Protein AF-A0A933DNS8-F1 (afdb_monomer_lite)

Foldseek 3Di:
DDDPPPPFQDDQQFADQLLNLLLQLLLLVVVQVPCPPPPQNQQSVVSNVQSVLSLVQCVVLVNDPDVVLSVVSNVLSVQLVVLVLCLLQCLVVVPALLRLLVSLLVNLVSVVVNVVSSVVVVVVSVDLSLPRDPHPRTPRRDQDDLLVLLLQLLLLVCCLVPVPPPPCNVSSVSSNVSSVVSNVSCVVVVNPPDPVLSVQSNVLSVLLCVLCVCSNVVVCVPQNSSSSSVSSNVSVCSVVPGNQVSSVVSCVVVVNSHGDDDDHRPNDD

Secondary structure (DSSP, 8-state):
-----------TT----HHHHHHHHHHHHHHHHH-TT-TTHHHHHHHHHHHHHHHHHHHHTT----HHHHHHHHHHHHHHHHHHHHHHTTTTTT--HHHHHHHHHHHHHHHHHHHHHHHHHHHHHTS-TT---S--S-----PPPHHHHHHHHHHHHHHHHH-TT-TTHHHHHHHHHHHHHHHHHHHHTT----HHHHHHHHHHHHHHHHHHHHHHTTTHHHHHHHHHHHHHHHHHHHIIIIIHHHHHHHHHHTT-S-----PPP----

Sequence (269 aa):
MSTQESMEYINKGLKVPLLDAIDKYTIILIKHERAENDTNRQSIANETAFWKGVLDAYRKDGIEVRDEWIQTMKTLNEKLWDVEEEIRNAKKNKLSNEKVGELAVQLRDSNDERVAKRAKMAEALGTDFFDTGDEIPAQTPHKLPLHETIDRLTITLLKLERLQGNKNYESFQREYDFYSKVVDAFRKDDIDVKQEWIDDMKRANGRVWDREAAIRQGRESEFGLEEMGRRTLELRDIQMQERIPAKNRVAIEIGAPFFEVKTPANHES

Radius of gyration: 19.12 Å; chains: 1; bounding box: 52×46×51 Å

Structure (mmCIF, N/CA/C/O backbone):
data_AF-A0A933DNS8-F1
#
_entry.id   AF-A0A933DNS8-F1
#
loop_
_atom_site.group_PDB
_atom_site.id
_atom_site.type_symbol
_atom_site.label_atom_id
_atom_site.label_alt_id
_atom_site.label_comp_id
_atom_site.label_asym_id
_atom_site.label_entity_id
_atom_site.label_seq_id
_atom_site.pdbx_PDB_ins_code
_atom_site.Cartn_x
_atom_site.Cartn_y
_atom_site.Cartn_z
_atom_site.occupancy
_atom_site.B_iso_or_equiv
_atom_site.auth_seq_id
_atom_site.auth_comp_id
_atom_site.auth_asym_id
_atom_site.auth_atom_id
_atom_site.pdbx_PDB_model_num
ATOM 1 N N . MET A 1 1 ? -33.592 22.012 11.361 1.00 32.19 1 MET A N 1
ATOM 2 C CA . MET A 1 1 ? -32.116 22.057 11.379 1.00 32.19 1 MET A CA 1
ATOM 3 C C . MET A 1 1 ? -31.660 20.664 11.757 1.00 32.19 1 MET A C 1
ATOM 5 O O . MET A 1 1 ? -31.769 20.298 12.916 1.00 32.19 1 MET A O 1
ATOM 9 N N . SER A 1 2 ? -31.342 19.855 10.747 1.00 29.95 2 SER A N 1
ATOM 10 C CA . SER A 1 2 ? -30.963 18.452 10.910 1.00 29.95 2 SER A CA 1
ATOM 11 C C . SER A 1 2 ? -29.480 18.411 11.237 1.00 29.95 2 SER A C 1
ATOM 13 O O . SER A 1 2 ? -28.664 18.798 10.403 1.00 29.95 2 SER A O 1
ATOM 15 N N . THR A 1 3 ? -29.133 18.010 12.452 1.00 31.45 3 THR A N 1
ATOM 16 C CA . THR A 1 3 ? -27.767 17.628 12.801 1.00 31.45 3 THR A CA 1
ATOM 17 C C . THR A 1 3 ? -27.393 16.423 11.949 1.00 31.45 3 THR A C 1
ATOM 19 O O . THR A 1 3 ? -28.061 15.395 11.983 1.00 31.45 3 THR A O 1
ATOM 22 N N . GLN A 1 4 ? -26.375 16.602 11.116 1.00 32.25 4 GLN A N 1
ATOM 23 C CA . GLN A 1 4 ? -25.700 15.544 10.380 1.00 32.25 4 GLN A CA 1
ATOM 24 C C . GLN A 1 4 ? -25.101 14.601 11.433 1.00 32.25 4 GLN A C 1
ATOM 26 O O . GLN A 1 4 ? -24.094 14.935 12.054 1.00 32.25 4 GLN A O 1
ATOM 31 N N . GLU A 1 5 ? -25.769 13.482 11.709 1.00 33.34 5 GLU A N 1
ATOM 32 C CA . GLU A 1 5 ? -25.204 12.400 12.512 1.00 33.34 5 GLU A CA 1
ATOM 33 C C . GLU A 1 5 ? -24.002 11.851 11.740 1.00 33.34 5 GLU A C 1
ATOM 35 O O . GLU A 1 5 ? -24.130 11.103 10.771 1.00 33.34 5 GLU A O 1
ATOM 40 N N . SER A 1 6 ? -22.810 12.314 12.112 1.00 36.34 6 SER A N 1
ATOM 41 C CA . SER A 1 6 ? -21.559 11.688 11.712 1.00 36.34 6 SER A CA 1
ATOM 42 C C . SER A 1 6 ? -21.611 10.246 12.200 1.00 36.34 6 SER A C 1
ATOM 44 O O . SER A 1 6 ? -21.713 10.049 13.407 1.00 36.34 6 SER A O 1
ATOM 46 N N . MET A 1 7 ? -21.575 9.272 11.286 1.00 35.56 7 MET A N 1
ATOM 47 C CA . MET A 1 7 ? -21.577 7.842 11.606 1.00 35.56 7 MET A CA 1
ATOM 48 C C . MET A 1 7 ? -20.611 7.549 12.763 1.00 35.56 7 MET A C 1
ATOM 50 O O . MET A 1 7 ? -19.391 7.557 12.586 1.00 35.56 7 MET A O 1
ATOM 54 N N . GLU A 1 8 ? -21.161 7.342 13.960 1.00 32.44 8 GLU A N 1
ATOM 55 C CA . GLU A 1 8 ? -20.402 6.965 15.144 1.00 32.44 8 GLU A CA 1
ATOM 56 C C . GLU A 1 8 ? -19.968 5.515 14.977 1.00 32.44 8 GLU A C 1
ATOM 58 O O . GLU A 1 8 ? -20.738 4.557 15.027 1.00 32.44 8 GLU A O 1
ATOM 63 N N . TYR A 1 9 ? -18.685 5.366 14.702 1.00 41.62 9 TYR A N 1
ATOM 64 C CA . TYR A 1 9 ? -18.080 4.111 14.336 1.00 41.62 9 TYR A CA 1
ATOM 65 C C . TYR A 1 9 ? -17.782 3.249 15.575 1.00 41.62 9 TYR A C 1
ATOM 67 O O . TYR A 1 9 ? -16.719 3.331 16.184 1.00 41.62 9 TYR A O 1
ATOM 75 N N . ILE A 1 10 ? -18.733 2.384 15.929 1.00 33.53 10 ILE A N 1
ATOM 76 C CA . ILE A 1 10 ? -18.629 1.377 16.998 1.00 33.53 10 ILE A CA 1
ATOM 77 C C . ILE A 1 10 ? -17.567 0.310 16.649 1.00 33.53 10 ILE A C 1
ATOM 79 O O . ILE A 1 10 ? -17.730 -0.388 15.647 1.00 33.53 10 ILE A O 1
ATOM 83 N N . ASN A 1 11 ? -16.503 0.171 17.467 1.00 37.38 11 ASN A N 1
ATOM 84 C CA . ASN A 1 11 ? -16.016 -1.071 18.127 1.00 37.38 11 ASN A CA 1
ATOM 85 C C . ASN A 1 11 ? -14.626 -0.851 18.795 1.00 37.38 11 ASN A C 1
ATOM 87 O O . ASN A 1 11 ? -13.694 -0.372 18.157 1.00 37.38 11 ASN A O 1
ATOM 91 N N . LYS A 1 12 ? -14.462 -1.253 20.065 1.00 36.78 12 LYS A N 1
ATOM 92 C CA . LYS A 1 12 ? -13.229 -1.116 20.872 1.00 36.78 12 LYS A CA 1
ATOM 93 C C . LYS A 1 12 ? -12.074 -2.061 20.464 1.00 36.78 12 LYS A C 1
ATOM 95 O O . LYS A 1 12 ? -10.944 -1.833 20.890 1.00 36.78 12 LYS A O 1
ATOM 100 N N . GLY A 1 13 ? -12.326 -3.081 19.633 1.00 42.88 13 GLY A N 1
ATOM 101 C CA . GLY A 1 13 ? -11.377 -4.184 19.391 1.00 42.88 13 GLY A CA 1
ATOM 102 C C . GLY A 1 13 ? -10.660 -4.256 18.031 1.00 42.88 13 GLY A C 1
ATOM 103 O O . GLY A 1 13 ? -9.812 -5.124 17.867 1.00 42.88 13 GLY A O 1
ATOM 104 N N . LEU A 1 14 ? -10.960 -3.408 17.034 1.00 51.16 14 LEU A N 1
ATOM 105 C CA . LEU A 1 14 ? -10.353 -3.519 15.688 1.00 51.16 14 LEU A CA 1
ATOM 106 C C . LEU A 1 14 ? -9.823 -2.169 15.210 1.00 51.16 14 LEU A C 1
ATOM 108 O O . LEU A 1 14 ? -10.588 -1.318 14.761 1.00 51.16 14 LEU A O 1
ATOM 112 N N . LYS A 1 15 ? -8.510 -1.964 15.316 1.00 63.25 15 LYS A N 1
ATOM 113 C CA . LYS A 1 15 ? -7.862 -0.678 15.024 1.00 63.25 15 LYS A CA 1
ATOM 114 C C . LYS A 1 15 ? -6.983 -0.794 13.813 1.00 63.25 15 LYS A C 1
ATOM 116 O O . LYS A 1 15 ? -6.398 -1.846 13.587 1.00 63.25 15 LYS A O 1
ATOM 121 N N . VAL A 1 16 ? -6.850 0.300 13.068 1.00 73.38 16 VAL A N 1
ATOM 122 C CA . VAL A 1 16 ? -5.801 0.385 12.053 1.00 73.38 16 VAL A CA 1
ATOM 123 C C . VAL A 1 16 ? -4.471 0.023 12.723 1.00 73.38 16 VAL A C 1
ATOM 125 O O . VAL A 1 16 ? -4.086 0.730 13.651 1.00 73.38 16 VAL A O 1
ATOM 128 N N . PRO A 1 17 ? -3.743 -1.006 12.257 1.00 80.06 17 PRO A N 1
ATOM 129 C CA . PRO A 1 17 ? -2.412 -1.301 12.772 1.00 80.06 17 PRO A CA 1
ATOM 130 C C . PRO A 1 17 ? -1.541 -0.038 12.773 1.00 80.06 17 PRO A C 1
ATOM 132 O O . PRO A 1 17 ? -1.401 0.611 11.737 1.00 80.06 17 PRO A O 1
ATOM 135 N N . LEU A 1 18 ? -0.946 0.329 13.914 1.00 83.38 18 LEU A N 1
ATOM 136 C CA . LEU A 1 18 ? -0.206 1.594 14.045 1.00 83.38 18 LEU A CA 1
ATOM 137 C C . LEU A 1 18 ? 0.867 1.755 12.956 1.00 83.38 18 LEU A C 1
ATOM 139 O O . LEU A 1 18 ? 0.998 2.821 12.361 1.00 83.38 18 LEU A O 1
ATOM 143 N N . LEU A 1 19 ? 1.607 0.688 12.648 1.00 86.44 19 LEU A N 1
ATOM 144 C CA . LEU A 1 19 ? 2.631 0.736 11.602 1.00 86.44 19 LEU A CA 1
ATOM 145 C C . LEU A 1 19 ? 2.048 0.856 10.189 1.00 86.44 19 LEU A C 1
ATOM 147 O O . LEU A 1 19 ? 2.720 1.395 9.313 1.00 86.44 19 LEU A O 1
ATOM 151 N N . ASP A 1 20 ? 0.813 0.401 9.959 1.00 87.12 20 ASP A N 1
ATOM 152 C CA . ASP A 1 20 ? 0.099 0.663 8.703 1.00 87.12 20 ASP A CA 1
ATOM 153 C C . ASP A 1 20 ? -0.345 2.122 8.629 1.00 87.12 20 ASP A C 1
ATOM 155 O O . ASP A 1 20 ? -0.204 2.734 7.573 1.00 87.12 20 ASP A O 1
ATOM 159 N N . ALA A 1 21 ? -0.820 2.699 9.740 1.00 89.56 21 ALA A N 1
ATOM 160 C CA . ALA A 1 21 ? -1.143 4.122 9.815 1.00 89.56 21 ALA A CA 1
ATOM 161 C C . ALA A 1 21 ? 0.090 4.992 9.539 1.00 89.56 21 ALA A C 1
ATOM 163 O O . ALA A 1 21 ? -0.003 5.931 8.754 1.00 89.56 21 ALA A O 1
ATOM 164 N N . ILE A 1 22 ? 1.247 4.674 10.135 1.00 93.06 22 ILE A N 1
ATOM 165 C CA . ILE A 1 22 ? 2.503 5.404 9.901 1.00 93.06 22 ILE A CA 1
ATOM 166 C C . ILE A 1 22 ? 2.931 5.286 8.432 1.00 93.06 22 ILE A C 1
ATOM 168 O O . ILE A 1 22 ? 3.224 6.299 7.793 1.00 93.06 22 ILE A O 1
ATOM 172 N N . ASP A 1 23 ? 2.951 4.073 7.870 1.00 94.06 23 ASP A N 1
ATOM 173 C CA . ASP A 1 23 ? 3.347 3.866 6.472 1.00 94.06 23 ASP A CA 1
ATOM 174 C C . ASP A 1 23 ? 2.414 4.615 5.511 1.00 94.06 23 ASP A C 1
ATOM 176 O O . ASP A 1 23 ? 2.870 5.389 4.671 1.00 94.06 23 ASP A O 1
ATOM 180 N N . LYS A 1 24 ? 1.096 4.475 5.690 1.00 93.25 24 LYS A N 1
ATOM 181 C CA . LYS A 1 24 ? 0.103 5.173 4.868 1.00 93.25 24 LYS A CA 1
ATOM 182 C C . LYS A 1 24 ? 0.211 6.684 5.005 1.00 93.25 24 LYS A C 1
ATOM 184 O O . LYS A 1 24 ? 0.325 7.366 3.988 1.00 93.25 24 LYS A O 1
ATOM 189 N N . TYR A 1 25 ? 0.244 7.201 6.232 1.00 95.38 25 TYR A N 1
ATOM 190 C CA . TYR A 1 25 ? 0.368 8.633 6.491 1.00 95.38 25 TYR A CA 1
ATOM 191 C C . TYR A 1 25 ? 1.589 9.230 5.788 1.00 95.38 25 TYR A C 1
ATOM 193 O O . TYR A 1 25 ? 1.472 10.261 5.133 1.00 95.38 25 TYR A O 1
ATOM 201 N N . THR A 1 26 ? 2.746 8.566 5.860 1.00 96.88 26 THR A N 1
ATOM 202 C CA . THR A 1 26 ? 3.977 9.077 5.237 1.00 96.88 26 THR A CA 1
ATOM 203 C C . THR A 1 26 ? 3.942 9.043 3.709 1.00 96.88 26 THR A C 1
ATOM 205 O O . THR A 1 26 ? 4.387 10.005 3.089 1.00 96.88 26 THR A O 1
ATOM 208 N N . ILE A 1 27 ? 3.353 8.014 3.087 1.00 94.00 27 ILE A N 1
ATOM 209 C CA . ILE A 1 27 ? 3.130 7.979 1.627 1.00 94.00 27 ILE A CA 1
ATOM 210 C C . ILE A 1 27 ? 2.238 9.144 1.191 1.00 94.00 27 ILE A C 1
ATOM 212 O O . ILE A 1 27 ? 2.507 9.814 0.195 1.00 94.00 27 ILE A O 1
ATOM 216 N N . ILE A 1 28 ? 1.157 9.386 1.927 1.00 93.00 28 ILE A N 1
ATOM 217 C CA . ILE A 1 28 ? 0.160 10.395 1.565 1.00 93.00 28 ILE A CA 1
ATOM 218 C C . ILE A 1 28 ? 0.686 11.801 1.834 1.00 93.00 28 ILE A C 1
ATOM 220 O O . ILE A 1 28 ? 0.389 12.707 1.064 1.00 93.00 28 ILE A O 1
ATOM 224 N N . LEU A 1 29 ? 1.528 11.979 2.852 1.00 92.69 29 LEU A N 1
ATOM 225 C CA . LEU A 1 29 ? 2.221 13.239 3.095 1.00 92.69 29 LEU A CA 1
ATOM 226 C C . LEU A 1 29 ? 3.100 13.624 1.895 1.00 92.69 29 LEU A C 1
ATOM 228 O O . LEU A 1 29 ? 3.017 14.755 1.428 1.00 92.69 29 LEU A O 1
ATOM 232 N N . ILE A 1 30 ? 3.844 12.670 1.325 1.00 92.00 30 ILE A N 1
ATOM 233 C CA . ILE A 1 30 ? 4.636 12.888 0.100 1.00 92.00 30 ILE A CA 1
ATOM 234 C C . ILE A 1 30 ? 3.725 13.250 -1.076 1.00 92.00 30 ILE A C 1
ATOM 236 O O . ILE A 1 30 ? 4.003 14.202 -1.806 1.00 92.00 30 ILE A O 1
ATOM 240 N N . LYS A 1 31 ? 2.608 12.527 -1.252 1.00 88.75 31 LYS A N 1
ATOM 241 C CA . LYS A 1 31 ? 1.610 12.864 -2.279 1.00 88.75 31 LYS A CA 1
ATOM 242 C C . LYS A 1 31 ? 1.101 14.292 -2.103 1.00 88.75 31 LYS A C 1
ATOM 244 O O . LYS A 1 31 ? 1.067 15.039 -3.069 1.00 88.75 31 LYS A O 1
ATOM 249 N N . HIS A 1 32 ? 0.722 14.669 -0.887 1.00 88.50 32 HIS A N 1
ATOM 250 C CA . HIS A 1 32 ? 0.200 15.991 -0.566 1.00 88.50 32 HIS A CA 1
ATOM 251 C C . HIS A 1 32 ? 1.229 17.095 -0.844 1.00 88.50 32 HIS A C 1
ATOM 253 O O . HIS A 1 32 ? 0.878 18.116 -1.429 1.00 88.50 32 HIS A O 1
ATOM 259 N N . GLU A 1 33 ? 2.495 16.874 -0.478 1.00 88.88 33 GLU A N 1
ATOM 260 C CA . GLU A 1 33 ? 3.611 17.789 -0.749 1.00 88.88 33 GLU A CA 1
ATOM 261 C C . GLU A 1 33 ? 3.882 17.955 -2.254 1.00 88.88 33 GLU A C 1
ATOM 263 O O . GLU A 1 33 ? 4.185 19.057 -2.700 1.00 88.88 33 GLU A O 1
ATOM 268 N N . ARG A 1 34 ? 3.744 16.889 -3.054 1.00 85.50 34 ARG A N 1
ATOM 269 C CA . ARG A 1 34 ? 4.073 16.902 -4.494 1.00 85.50 34 ARG A CA 1
ATOM 270 C C . ARG A 1 34 ? 2.876 17.165 -5.424 1.00 85.50 34 ARG A C 1
ATOM 272 O O . ARG A 1 34 ? 3.068 17.393 -6.615 1.00 85.50 34 ARG A O 1
ATOM 279 N N . ALA A 1 35 ? 1.643 17.161 -4.917 1.00 73.06 35 ALA A N 1
ATOM 280 C CA . ALA A 1 35 ? 0.410 17.308 -5.702 1.00 73.06 35 ALA A CA 1
ATOM 281 C C . ALA A 1 35 ? -0.064 18.772 -5.860 1.00 73.06 35 ALA A C 1
ATOM 283 O O . ALA A 1 35 ? -1.262 19.057 -5.789 1.00 73.06 35 ALA A O 1
ATOM 284 N N . GLU A 1 36 ? 0.849 19.726 -6.083 1.00 56.84 36 GLU A N 1
ATOM 285 C CA . GLU A 1 36 ? 0.544 21.169 -6.039 1.00 56.84 36 GLU A CA 1
ATOM 286 C C . GLU A 1 36 ? -0.556 21.653 -7.012 1.00 56.84 36 GLU A C 1
ATOM 288 O O . GLU A 1 36 ? -1.172 22.687 -6.756 1.00 56.84 36 GLU A O 1
ATOM 293 N N . ASN A 1 37 ? -0.862 20.910 -8.080 1.00 61.69 37 ASN A N 1
ATOM 294 C CA . ASN A 1 37 ? -1.890 21.265 -9.072 1.00 61.69 37 ASN A CA 1
ATOM 295 C C . ASN A 1 37 ? -2.861 20.110 -9.387 1.00 61.69 37 ASN A C 1
ATOM 297 O O . ASN A 1 37 ? -3.490 20.100 -10.444 1.00 61.69 37 ASN A O 1
ATOM 301 N N . ASP A 1 38 ? -2.974 19.115 -8.503 1.00 71.00 38 ASP A N 1
ATOM 302 C CA . ASP A 1 38 ? -3.831 17.952 -8.748 1.00 71.00 38 ASP A CA 1
ATOM 303 C C . ASP A 1 38 ? -5.314 18.304 -8.544 1.00 71.00 38 ASP A C 1
ATOM 305 O O . ASP A 1 38 ? -5.710 18.857 -7.512 1.00 71.00 38 ASP A O 1
ATOM 309 N N . THR A 1 39 ? -6.162 17.939 -9.508 1.00 79.12 39 THR A N 1
ATOM 310 C CA . THR A 1 39 ? -7.622 18.102 -9.418 1.00 79.12 39 THR A CA 1
ATOM 311 C C . THR A 1 39 ? -8.226 17.334 -8.240 1.00 79.12 39 THR A C 1
ATOM 313 O O . THR A 1 39 ? -9.321 17.656 -7.788 1.00 79.12 39 THR A O 1
ATOM 316 N N . ASN A 1 40 ? -7.506 16.347 -7.705 1.00 83.25 40 ASN A N 1
ATOM 317 C CA . ASN A 1 40 ? -7.899 15.531 -6.563 1.00 83.25 40 ASN A CA 1
ATOM 318 C C . ASN A 1 40 ? -7.293 16.008 -5.234 1.00 83.25 40 ASN A C 1
ATOM 320 O O . ASN A 1 40 ? -7.335 15.263 -4.251 1.00 83.25 40 ASN A O 1
ATOM 324 N N . ARG A 1 41 ? -6.757 17.239 -5.155 1.00 85.00 41 ARG A N 1
ATOM 325 C CA . ARG A 1 41 ? -6.176 17.809 -3.922 1.00 85.00 41 ARG A CA 1
ATOM 326 C C . ARG A 1 41 ? -7.090 17.649 -2.701 1.00 85.00 41 ARG A C 1
ATOM 328 O O . ARG A 1 41 ? -6.594 17.348 -1.621 1.00 85.00 41 ARG A O 1
ATOM 335 N N . GLN A 1 42 ? -8.408 17.791 -2.864 1.00 88.50 42 GLN A N 1
ATOM 336 C CA . GLN A 1 42 ? -9.355 17.594 -1.761 1.00 88.50 42 GLN A CA 1
ATOM 337 C C . GLN A 1 42 ? -9.378 16.142 -1.256 1.00 88.50 42 GLN A C 1
ATOM 339 O O . GLN A 1 42 ? -9.381 15.932 -0.047 1.00 88.50 42 GLN A O 1
ATOM 344 N N . SER A 1 43 ? -9.348 15.146 -2.151 1.00 89.12 43 SER A N 1
ATOM 345 C CA . SER A 1 43 ? -9.267 13.729 -1.761 1.00 89.12 43 SER A CA 1
ATOM 346 C C . SER A 1 43 ? -7.972 13.454 -0.994 1.00 89.12 43 SER A C 1
ATOM 348 O O . SER A 1 43 ? -8.009 12.857 0.078 1.00 89.12 43 SER A O 1
ATOM 350 N N . ILE A 1 44 ? -6.837 13.974 -1.479 1.00 90.69 44 ILE A N 1
ATOM 351 C CA . ILE A 1 44 ? -5.532 13.828 -0.813 1.00 90.69 44 ILE A CA 1
ATOM 352 C C . ILE A 1 44 ? -5.539 14.503 0.567 1.00 90.69 44 ILE A C 1
ATOM 354 O O . ILE A 1 44 ? -5.040 13.932 1.536 1.00 90.69 44 ILE A O 1
ATOM 358 N N . ALA A 1 45 ? -6.122 15.698 0.688 1.00 90.38 45 ALA A N 1
ATOM 359 C CA . ALA A 1 45 ? -6.247 16.403 1.963 1.00 90.38 45 ALA A CA 1
ATOM 360 C C . ALA A 1 45 ? -7.134 15.634 2.957 1.00 90.38 45 ALA A C 1
ATOM 362 O O . ALA A 1 45 ? -6.759 15.481 4.121 1.00 90.38 45 ALA A O 1
ATOM 363 N N . ASN A 1 46 ? -8.269 15.097 2.496 1.00 91.25 46 ASN A N 1
ATOM 364 C CA . ASN A 1 46 ? -9.167 14.275 3.309 1.00 91.25 46 ASN A CA 1
ATOM 365 C C . ASN A 1 46 ? -8.467 13.000 3.798 1.00 91.25 46 ASN A C 1
ATOM 367 O O . ASN A 1 46 ? -8.562 12.656 4.976 1.00 91.25 46 ASN A O 1
ATOM 371 N N . GLU A 1 47 ? -7.726 12.329 2.916 1.00 92.31 47 GLU A N 1
ATOM 372 C CA . GLU A 1 47 ? -6.946 11.141 3.259 1.00 92.31 47 GLU A CA 1
ATOM 373 C C . GLU A 1 47 ? -5.832 11.478 4.268 1.00 92.31 47 GLU A C 1
ATOM 375 O O . GLU A 1 47 ? -5.663 10.792 5.276 1.00 92.31 47 GLU A O 1
ATOM 380 N N . THR A 1 48 ? -5.118 12.590 4.058 1.00 92.69 48 THR A N 1
ATOM 381 C CA . THR A 1 48 ? -4.073 13.080 4.975 1.00 92.69 48 THR A CA 1
ATOM 382 C C . THR A 1 48 ? -4.643 13.339 6.369 1.00 92.69 48 THR A C 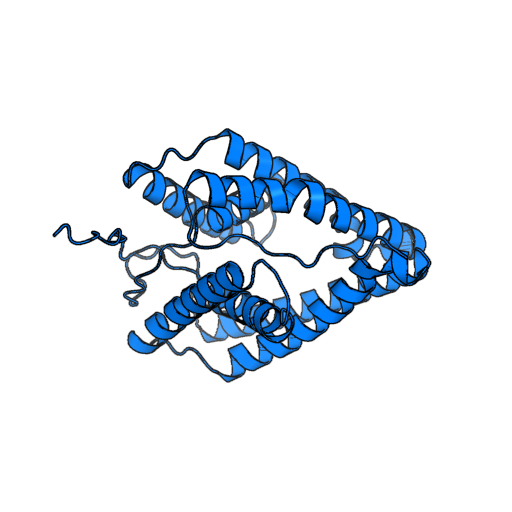1
ATOM 384 O O . THR A 1 48 ? -4.071 12.895 7.367 1.00 92.69 48 THR A O 1
ATOM 387 N N . ALA A 1 49 ? -5.781 14.038 6.447 1.00 91.50 49 ALA A N 1
ATOM 388 C CA . ALA A 1 49 ? -6.456 14.345 7.702 1.00 91.50 49 ALA A CA 1
ATOM 389 C C . ALA A 1 49 ? -6.909 13.071 8.429 1.00 91.50 49 ALA A C 1
ATOM 391 O O . ALA A 1 49 ? -6.708 12.959 9.638 1.00 91.50 49 ALA A O 1
ATOM 392 N N . PHE A 1 50 ? -7.450 12.095 7.693 1.00 90.25 50 PHE A N 1
ATOM 393 C CA . PHE A 1 50 ? -7.863 10.804 8.239 1.00 90.25 50 PHE A CA 1
ATOM 394 C C . PHE A 1 50 ? -6.696 10.072 8.916 1.00 90.25 50 PHE A C 1
ATOM 396 O O . PHE A 1 50 ? -6.771 9.749 10.103 1.00 90.25 50 PHE A O 1
ATOM 403 N N . TRP A 1 51 ? -5.587 9.846 8.201 1.00 91.56 51 TRP A N 1
ATOM 404 C CA . TRP A 1 51 ? -4.461 9.089 8.761 1.00 91.56 51 TRP A CA 1
ATOM 405 C C . TRP A 1 51 ? -3.736 9.848 9.870 1.00 91.56 51 TRP A C 1
ATOM 407 O O . TRP A 1 51 ? -3.308 9.232 10.847 1.00 91.56 51 TRP A O 1
ATOM 417 N N . LYS A 1 52 ? -3.660 11.182 9.784 1.00 92.38 52 LYS A N 1
ATOM 418 C CA . LYS A 1 52 ? -3.167 12.003 10.894 1.00 92.38 52 LYS A CA 1
ATOM 419 C C . LYS A 1 52 ? -4.042 11.826 12.140 1.00 92.38 52 LYS A C 1
ATOM 421 O O . LYS A 1 52 ? -3.501 11.636 13.226 1.00 92.38 52 LYS A O 1
ATOM 426 N N . GLY A 1 53 ? -5.367 11.830 11.983 1.00 88.56 53 GLY A N 1
ATOM 427 C CA . GLY A 1 53 ? -6.318 11.603 13.072 1.00 88.56 53 GLY A CA 1
ATOM 428 C C . GLY A 1 53 ? -6.138 10.243 13.751 1.00 88.56 53 GLY A C 1
ATOM 429 O O . GLY A 1 53 ? -6.201 10.158 14.976 1.00 88.56 53 GLY A O 1
ATOM 430 N N . VAL A 1 54 ? -5.828 9.190 12.983 1.00 86.19 54 VAL A N 1
ATOM 431 C CA . VAL A 1 54 ? -5.487 7.865 13.537 1.00 86.19 54 VAL A CA 1
ATOM 432 C C . VAL A 1 54 ? -4.236 7.941 14.421 1.00 86.19 54 VAL A C 1
ATOM 434 O O . VAL A 1 54 ? -4.255 7.446 15.548 1.00 86.19 54 VAL A O 1
ATOM 437 N N . LEU A 1 55 ? -3.160 8.582 13.950 1.00 88.88 55 LEU A N 1
ATOM 438 C CA . LEU A 1 55 ? -1.921 8.732 14.726 1.00 88.88 55 LEU A CA 1
ATOM 439 C C . LEU A 1 55 ? -2.117 9.600 15.978 1.00 88.88 55 LEU A C 1
ATOM 441 O O . LEU A 1 55 ? -1.607 9.267 17.047 1.00 88.88 55 LEU A O 1
ATOM 445 N N . ASP A 1 56 ? -2.867 10.697 15.864 1.00 88.19 56 ASP A N 1
ATOM 446 C CA . ASP A 1 56 ? -3.179 11.583 16.989 1.00 88.19 56 ASP A CA 1
ATOM 447 C C . ASP A 1 56 ? -4.009 10.861 18.062 1.00 88.19 56 ASP A C 1
ATOM 449 O O . ASP A 1 56 ? -3.777 11.067 19.254 1.00 88.19 56 ASP A O 1
ATOM 453 N N . ALA A 1 57 ? -4.930 9.978 17.660 1.00 82.56 57 ALA A N 1
ATOM 454 C CA . ALA A 1 57 ? -5.682 9.149 18.595 1.00 82.56 57 ALA A CA 1
ATOM 455 C C . ALA A 1 57 ? -4.762 8.190 19.365 1.00 82.56 57 ALA A C 1
ATOM 457 O O . ALA A 1 57 ? -4.783 8.198 20.592 1.00 82.56 57 ALA A O 1
ATOM 458 N N . TYR A 1 58 ? -3.863 7.471 18.681 1.00 81.56 58 TYR A N 1
ATOM 459 C CA . TYR A 1 58 ? -2.861 6.635 19.355 1.00 81.56 58 TYR A CA 1
ATOM 460 C C . TYR A 1 58 ? -2.033 7.419 20.386 1.00 81.56 58 TYR A C 1
ATOM 462 O O . TYR A 1 58 ? -1.869 6.953 21.514 1.00 81.56 58 TYR A O 1
ATOM 470 N N . ARG A 1 59 ? -1.576 8.632 20.039 1.00 85.31 59 ARG A N 1
ATOM 471 C CA . ARG A 1 59 ? -0.854 9.512 20.978 1.00 85.31 59 ARG A CA 1
ATOM 472 C C . ARG A 1 59 ? -1.711 9.902 22.182 1.00 85.31 59 ARG A C 1
ATOM 474 O O . ARG A 1 59 ? -1.227 9.869 23.311 1.00 85.31 59 ARG A O 1
ATOM 481 N N . LYS A 1 60 ? -2.974 10.277 21.954 1.00 82.75 60 LYS A N 1
ATOM 482 C CA . LYS A 1 60 ? -3.927 10.641 23.015 1.00 82.75 60 LYS A CA 1
ATOM 483 C C . LYS A 1 60 ? -4.149 9.490 23.996 1.00 82.75 60 LYS A C 1
ATOM 485 O O . LYS A 1 60 ? -4.309 9.731 25.189 1.00 82.75 60 LYS A O 1
ATOM 490 N N . ASP A 1 61 ? -4.106 8.264 23.497 1.00 76.00 61 ASP A N 1
ATOM 491 C CA . ASP A 1 61 ? -4.282 7.050 24.285 1.00 76.00 61 ASP A CA 1
ATOM 492 C C . ASP A 1 61 ? -2.984 6.556 24.949 1.00 76.00 61 ASP A C 1
ATOM 494 O O . ASP A 1 61 ? -2.928 5.443 25.470 1.00 76.00 61 ASP A O 1
ATOM 498 N N . GLY A 1 62 ? -1.928 7.376 24.935 1.00 76.56 62 GLY A N 1
ATOM 499 C CA . GLY A 1 62 ? -0.654 7.085 25.590 1.00 76.56 62 GLY A CA 1
ATOM 500 C C . GLY A 1 62 ? 0.208 6.049 24.867 1.00 76.56 62 GLY A C 1
ATOM 501 O O . GLY A 1 62 ? 1.233 5.639 25.407 1.00 76.56 62 GLY A O 1
ATOM 502 N N . ILE A 1 63 ? -0.174 5.631 23.655 1.00 79.31 63 ILE A N 1
ATOM 503 C CA . ILE A 1 63 ? 0.659 4.771 22.815 1.00 79.31 63 ILE A CA 1
ATOM 504 C C . ILE A 1 63 ? 1.749 5.635 22.182 1.00 79.31 63 ILE A C 1
ATOM 506 O O . ILE A 1 63 ? 1.486 6.675 21.572 1.00 79.31 63 ILE A O 1
ATOM 510 N N . GLU A 1 64 ? 2.994 5.192 22.327 1.00 77.94 64 GLU A N 1
ATOM 511 C CA . GLU A 1 64 ? 4.155 5.901 21.808 1.00 77.94 64 GLU A CA 1
ATOM 512 C C . GLU A 1 64 ? 4.182 5.864 20.267 1.00 77.94 64 GLU A C 1
ATOM 514 O O . GLU A 1 64 ? 4.562 4.872 19.645 1.00 77.94 64 GLU A O 1
ATOM 519 N N . VAL A 1 65 ? 3.792 6.975 19.636 1.00 84.38 65 VAL A N 1
ATOM 520 C CA . VAL A 1 65 ? 3.972 7.214 18.197 1.00 84.38 65 VAL A CA 1
ATOM 521 C C . VAL A 1 65 ? 5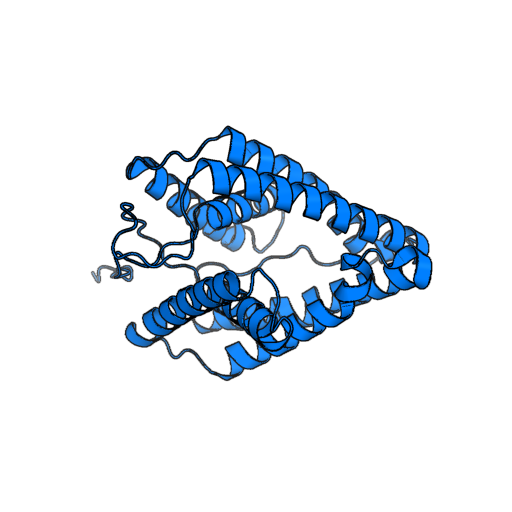.208 8.083 18.011 1.00 84.38 65 VAL A C 1
ATOM 523 O O . VAL A 1 65 ? 5.129 9.310 18.095 1.00 84.38 65 VAL A O 1
ATOM 526 N N . ARG A 1 66 ? 6.364 7.450 17.793 1.00 89.56 66 ARG A N 1
ATOM 527 C CA . ARG A 1 66 ? 7.642 8.164 17.700 1.00 89.56 66 ARG A CA 1
ATOM 528 C C . ARG A 1 66 ? 7.766 8.921 16.383 1.00 89.56 66 ARG A C 1
ATOM 530 O O . ARG A 1 66 ? 7.677 8.329 15.306 1.00 89.56 66 ARG A O 1
ATOM 537 N N . ASP A 1 67 ? 8.077 10.210 16.463 1.00 93.62 67 ASP A N 1
ATOM 538 C CA . ASP A 1 67 ? 8.308 11.041 15.275 1.00 93.62 67 ASP A CA 1
ATOM 539 C C . ASP A 1 67 ? 9.512 10.544 14.455 1.00 93.62 67 ASP A C 1
ATOM 541 O O . ASP A 1 67 ? 9.518 10.646 13.229 1.00 93.62 67 ASP A O 1
ATOM 545 N N . GLU A 1 68 ? 10.490 9.901 15.106 1.00 95.56 68 GLU A N 1
ATOM 546 C CA . GLU A 1 68 ? 11.622 9.249 14.434 1.00 95.56 68 GLU A CA 1
ATOM 547 C C . GLU A 1 68 ? 11.170 8.139 13.466 1.00 95.56 68 GLU A C 1
ATOM 549 O O . GLU A 1 68 ? 11.761 7.968 12.396 1.00 95.56 68 GLU A O 1
ATOM 554 N N . TRP A 1 69 ? 10.102 7.400 13.798 1.00 94.50 69 TRP A N 1
ATOM 555 C CA . TRP A 1 69 ? 9.548 6.357 12.932 1.00 94.50 69 TRP A CA 1
ATOM 556 C C . TRP A 1 69 ? 8.841 6.970 11.733 1.00 94.50 69 TRP A C 1
ATOM 558 O O . TRP A 1 69 ? 9.050 6.511 10.612 1.00 94.50 69 TRP A O 1
ATOM 568 N N . ILE A 1 70 ? 8.076 8.043 11.949 1.00 96.06 70 ILE A N 1
ATOM 569 C CA . ILE A 1 70 ? 7.421 8.795 10.873 1.00 96.06 70 ILE A CA 1
ATOM 570 C C . ILE A 1 70 ? 8.476 9.347 9.907 1.00 96.06 70 ILE A C 1
ATOM 572 O O . ILE A 1 70 ? 8.368 9.132 8.702 1.00 96.06 70 ILE A O 1
ATOM 576 N N . GLN A 1 71 ? 9.536 9.983 10.413 1.00 97.12 71 GLN A N 1
ATOM 577 C CA . GLN A 1 71 ? 10.602 10.533 9.572 1.00 97.12 71 GLN A CA 1
ATOM 578 C C . GLN A 1 71 ? 11.366 9.438 8.814 1.00 97.12 71 GLN A C 1
ATOM 580 O O . GLN A 1 71 ? 11.666 9.591 7.627 1.00 97.12 71 GLN A O 1
ATOM 585 N N . THR A 1 72 ? 11.656 8.315 9.478 1.00 96.88 72 THR A N 1
ATOM 586 C CA . THR A 1 72 ? 12.309 7.157 8.850 1.00 96.88 72 THR A CA 1
ATOM 587 C C . THR A 1 72 ? 11.457 6.607 7.707 1.00 96.88 72 THR A C 1
ATOM 589 O O . THR A 1 72 ? 11.960 6.416 6.601 1.00 96.88 72 THR A O 1
ATOM 592 N N . MET A 1 73 ? 10.161 6.392 7.950 1.00 97.50 73 MET A N 1
ATOM 593 C CA . MET A 1 73 ? 9.238 5.869 6.942 1.00 97.50 73 MET A CA 1
ATOM 594 C C . MET A 1 73 ? 9.020 6.858 5.797 1.00 97.50 73 MET A C 1
ATOM 596 O O . MET A 1 73 ? 9.046 6.434 4.647 1.00 97.50 73 MET A O 1
ATOM 600 N N . LYS A 1 74 ? 8.905 8.166 6.074 1.00 97.44 74 LYS A N 1
ATOM 601 C CA . LYS A 1 74 ? 8.836 9.209 5.036 1.00 97.44 74 LYS A CA 1
ATOM 602 C C . LYS A 1 74 ? 10.060 9.163 4.129 1.00 97.44 74 LYS A C 1
ATOM 604 O O . LYS A 1 74 ? 9.898 9.054 2.924 1.00 97.44 74 LYS A O 1
ATOM 609 N N . THR A 1 75 ? 11.261 9.126 4.703 1.00 97.44 75 THR A N 1
ATOM 610 C CA . THR A 1 75 ? 12.517 9.087 3.933 1.00 97.44 75 THR A CA 1
ATOM 611 C C . THR A 1 75 ? 12.590 7.859 3.015 1.00 97.44 75 THR A C 1
ATOM 613 O O . THR A 1 75 ? 13.013 7.953 1.866 1.00 97.44 75 THR A O 1
ATOM 616 N N . LEU A 1 76 ? 12.174 6.684 3.500 1.00 97.38 76 LEU A N 1
ATOM 617 C CA . LEU A 1 76 ? 12.153 5.458 2.691 1.00 97.38 76 LEU A CA 1
ATOM 618 C C . LEU A 1 76 ? 11.070 5.510 1.610 1.00 97.38 76 LEU A C 1
ATOM 620 O O . LEU A 1 76 ? 11.315 5.114 0.473 1.00 97.38 76 LEU A O 1
ATOM 624 N N . ASN A 1 77 ? 9.892 6.031 1.949 1.00 97.31 77 ASN A N 1
ATOM 625 C CA . ASN A 1 77 ? 8.794 6.197 1.007 1.00 97.31 77 ASN A CA 1
ATOM 626 C C . ASN A 1 77 ? 9.102 7.252 -0.068 1.00 97.31 77 ASN A C 1
ATOM 628 O O . ASN A 1 77 ? 8.670 7.074 -1.199 1.00 97.31 77 ASN A O 1
ATOM 632 N N . GLU A 1 78 ? 9.892 8.287 0.231 1.00 96.19 78 GLU A N 1
ATOM 633 C CA . GLU A 1 78 ? 10.396 9.253 -0.758 1.00 96.19 78 GLU A CA 1
ATOM 634 C C . GLU A 1 78 ? 11.331 8.578 -1.763 1.00 96.19 78 GLU A C 1
ATOM 636 O O . GLU A 1 78 ? 11.122 8.713 -2.964 1.00 96.19 78 GLU A O 1
ATOM 641 N N . LYS A 1 79 ? 12.292 7.769 -1.291 1.00 96.31 79 LYS A N 1
ATOM 642 C CA . LYS A 1 79 ? 13.175 6.993 -2.180 1.00 96.31 79 LYS A CA 1
ATOM 643 C C . LYS A 1 79 ? 12.380 6.071 -3.106 1.00 96.31 79 LYS A C 1
ATOM 645 O O . LYS A 1 79 ? 12.652 6.012 -4.301 1.00 96.31 79 LYS A O 1
ATOM 650 N N . LEU A 1 80 ? 11.403 5.345 -2.555 1.00 95.94 80 LEU A N 1
ATOM 651 C CA . LEU A 1 80 ? 10.526 4.473 -3.339 1.00 95.94 80 LEU A CA 1
ATOM 652 C C . LEU A 1 80 ? 9.716 5.274 -4.356 1.00 95.94 80 LEU A C 1
ATOM 654 O O . LEU A 1 80 ? 9.618 4.870 -5.511 1.00 95.94 80 LEU A O 1
ATOM 658 N N . TRP A 1 81 ? 9.164 6.412 -3.936 1.00 93.62 81 TRP A N 1
ATOM 659 C CA . TRP A 1 81 ? 8.397 7.294 -4.803 1.00 93.62 81 TRP A CA 1
ATOM 660 C C . TRP A 1 81 ? 9.223 7.775 -5.996 1.00 93.62 81 TRP A C 1
ATOM 662 O O . TRP A 1 81 ? 8.724 7.733 -7.117 1.00 93.62 81 TRP A O 1
ATOM 672 N N . ASP A 1 82 ? 10.469 8.197 -5.774 1.00 94.38 82 ASP A N 1
ATOM 673 C CA . ASP A 1 82 ? 11.353 8.687 -6.836 1.00 94.38 82 ASP A CA 1
ATOM 674 C C . ASP A 1 82 ? 11.631 7.587 -7.878 1.00 94.38 82 ASP A C 1
ATOM 676 O O . ASP A 1 82 ? 11.496 7.814 -9.081 1.00 94.38 82 ASP A O 1
ATOM 680 N N . VAL A 1 83 ? 11.906 6.355 -7.432 1.00 96.12 83 VAL A N 1
ATOM 681 C CA . VAL A 1 83 ? 12.096 5.203 -8.334 1.00 96.12 83 VAL A CA 1
ATOM 682 C C . VAL A 1 83 ? 10.798 4.846 -9.073 1.00 96.12 83 VAL A C 1
ATOM 684 O O . VAL A 1 83 ? 10.807 4.623 -10.287 1.00 96.12 83 VAL A O 1
ATOM 687 N N . GLU A 1 84 ? 9.654 4.826 -8.379 1.00 93.25 84 GLU A N 1
ATOM 688 C CA . GLU A 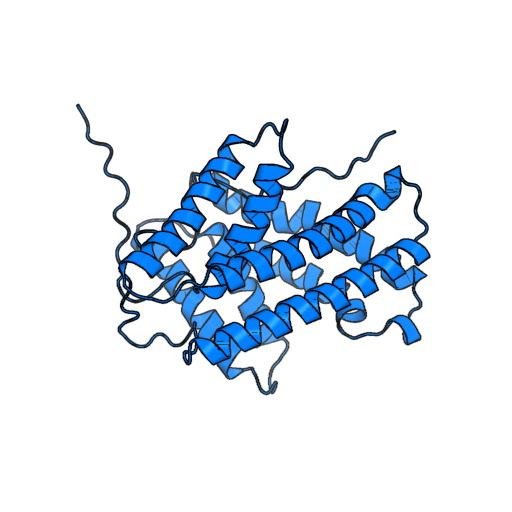1 84 ? 8.342 4.618 -9.007 1.00 93.25 84 GLU A CA 1
ATOM 689 C C . GLU A 1 84 ? 8.024 5.706 -10.043 1.00 93.25 84 GLU A C 1
ATOM 691 O O . GLU A 1 84 ? 7.383 5.423 -11.057 1.00 93.25 84 GLU A O 1
ATOM 696 N N . GLU A 1 85 ? 8.432 6.950 -9.798 1.00 92.06 85 GLU A N 1
ATOM 697 C CA . GLU A 1 85 ? 8.242 8.079 -10.704 1.00 92.06 85 GLU A CA 1
ATOM 698 C C . GLU A 1 85 ? 9.088 7.936 -11.975 1.00 92.06 85 GLU A C 1
ATOM 700 O O . GLU A 1 85 ? 8.577 8.178 -13.075 1.00 92.06 85 GLU A O 1
ATOM 705 N N . GLU A 1 86 ? 10.330 7.463 -11.868 1.00 94.94 86 GLU A N 1
ATOM 706 C CA . GLU A 1 86 ? 11.156 7.133 -13.034 1.00 94.94 86 GLU A CA 1
ATOM 707 C C . GLU A 1 86 ? 10.545 5.995 -13.865 1.00 94.94 86 GLU A C 1
ATOM 709 O O . GLU A 1 86 ? 10.422 6.121 -15.086 1.00 94.94 86 GLU A O 1
ATOM 714 N N . ILE A 1 87 ? 10.064 4.926 -13.217 1.00 94.38 87 ILE A N 1
ATOM 715 C CA . ILE A 1 87 ? 9.359 3.815 -13.884 1.00 94.38 87 ILE A CA 1
ATOM 716 C C . ILE A 1 87 ? 8.077 4.312 -14.565 1.00 94.38 87 ILE A C 1
ATOM 718 O O . ILE A 1 87 ? 7.763 3.947 -15.704 1.00 94.38 87 ILE A O 1
ATOM 722 N N . ARG A 1 88 ? 7.314 5.173 -13.889 1.00 90.62 88 ARG A N 1
ATOM 723 C CA . ARG A 1 88 ? 6.069 5.746 -14.413 1.00 90.62 88 ARG A CA 1
ATOM 724 C C . ARG A 1 88 ? 6.323 6.601 -15.653 1.00 90.62 88 ARG A C 1
ATOM 726 O O . ARG A 1 88 ? 5.566 6.508 -16.618 1.00 90.62 88 ARG A O 1
ATOM 733 N N . ASN A 1 89 ? 7.405 7.377 -15.650 1.00 91.69 89 ASN A N 1
ATOM 734 C CA . ASN A 1 89 ? 7.824 8.215 -16.771 1.00 91.69 89 ASN A CA 1
ATOM 735 C C . ASN A 1 89 ? 8.736 7.485 -17.774 1.00 91.69 89 ASN A C 1
ATOM 737 O O . ASN A 1 89 ? 9.190 8.112 -18.729 1.00 91.69 89 ASN A O 1
ATOM 741 N N . ALA A 1 90 ? 8.968 6.175 -17.626 1.00 93.75 90 ALA A N 1
ATOM 742 C CA . ALA A 1 90 ? 9.915 5.424 -18.454 1.00 93.75 90 ALA A CA 1
ATOM 743 C C . ALA A 1 90 ? 9.661 5.586 -19.959 1.00 93.75 90 ALA A C 1
ATOM 745 O O . ALA A 1 90 ? 10.597 5.794 -20.725 1.00 93.75 90 ALA A O 1
ATOM 746 N N . LYS A 1 91 ? 8.389 5.570 -20.385 1.00 90.38 91 LYS A N 1
ATOM 747 C CA . LYS A 1 91 ? 8.015 5.769 -21.795 1.00 90.38 91 LYS A CA 1
ATOM 748 C C . LYS A 1 91 ? 8.339 7.185 -22.279 1.00 90.38 91 LYS A C 1
ATOM 750 O O . LYS A 1 91 ? 8.958 7.332 -23.328 1.00 90.38 91 LYS A O 1
ATOM 755 N N . LYS A 1 92 ? 7.955 8.209 -21.508 1.00 91.38 92 LYS A N 1
ATOM 756 C CA . LYS A 1 92 ? 8.247 9.624 -21.800 1.00 91.38 92 LYS A CA 1
ATOM 757 C C . LYS A 1 92 ? 9.753 9.866 -21.904 1.00 91.38 92 LYS A C 1
ATOM 759 O O . LYS A 1 92 ? 10.223 10.506 -22.837 1.00 91.38 92 LYS A O 1
ATOM 764 N N . ASN A 1 93 ? 10.507 9.284 -20.979 1.00 93.56 93 ASN A N 1
ATOM 765 C CA . ASN A 1 93 ? 11.959 9.407 -20.904 1.00 93.56 93 ASN A CA 1
ATOM 766 C C . ASN A 1 93 ? 12.694 8.432 -21.839 1.00 93.56 93 ASN A C 1
ATOM 768 O O . ASN A 1 93 ? 13.921 8.429 -21.862 1.00 93.56 93 ASN A O 1
ATOM 772 N N . LYS A 1 94 ? 11.962 7.616 -22.614 1.00 95.31 94 LYS A N 1
ATOM 773 C CA . LYS A 1 94 ? 12.499 6.619 -23.554 1.00 95.31 94 LYS A CA 1
ATOM 774 C C . LYS A 1 94 ? 13.517 5.670 -22.906 1.00 95.31 94 LYS A C 1
ATOM 776 O O . LYS A 1 94 ? 14.515 5.311 -23.527 1.00 95.31 94 LYS A O 1
ATOM 781 N N . LEU A 1 95 ? 13.269 5.274 -21.657 1.00 97.00 95 LEU A N 1
ATOM 782 C CA . LEU A 1 95 ? 14.111 4.307 -20.957 1.00 97.00 95 LEU A CA 1
ATOM 783 C C . LEU A 1 95 ? 14.015 2.942 -21.646 1.00 97.00 95 LEU A C 1
ATOM 785 O O . LEU A 1 95 ? 12.926 2.507 -22.028 1.00 97.00 95 LEU A O 1
ATOM 789 N N . SER A 1 96 ? 15.152 2.260 -21.787 1.00 97.81 96 SER A N 1
ATOM 790 C CA . SER A 1 96 ? 15.171 0.869 -22.237 1.00 97.81 96 SER A CA 1
ATOM 791 C C . SER A 1 96 ? 14.534 -0.040 -21.185 1.00 97.81 96 SER A C 1
ATOM 793 O O . SER A 1 96 ? 14.525 0.275 -19.993 1.00 97.81 96 SER A O 1
ATOM 795 N N . ASN A 1 97 ? 14.049 -1.206 -21.611 1.00 97.81 97 ASN A N 1
ATOM 796 C CA . ASN A 1 97 ? 13.565 -2.220 -20.677 1.00 97.81 97 ASN A CA 1
ATOM 797 C C . ASN A 1 97 ? 14.666 -2.638 -19.691 1.00 97.81 97 ASN 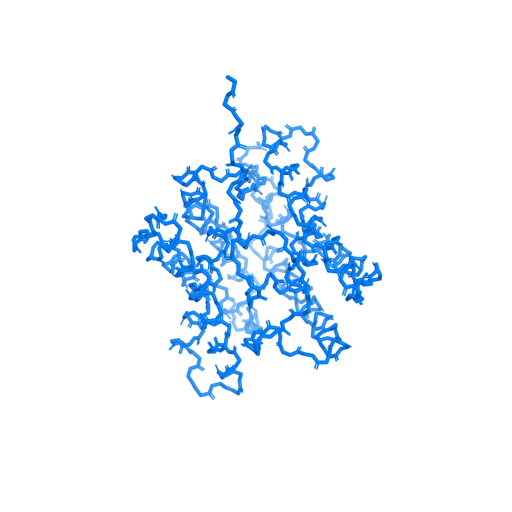A C 1
ATOM 799 O O . ASN A 1 97 ? 14.393 -2.771 -18.510 1.00 97.81 97 ASN A O 1
ATOM 803 N N . GLU A 1 98 ? 15.919 -2.760 -20.130 1.00 98.19 98 GLU A N 1
ATOM 804 C CA . GLU A 1 98 ? 17.044 -3.040 -19.229 1.00 98.19 98 GLU A CA 1
ATOM 805 C C . GLU A 1 98 ? 17.167 -1.991 -18.112 1.00 98.19 98 GLU A C 1
ATOM 807 O O . GLU A 1 98 ? 17.235 -2.352 -16.937 1.00 98.19 98 GLU A O 1
ATOM 812 N N . LYS A 1 99 ? 17.065 -0.696 -18.450 1.00 98.38 99 LYS A N 1
ATOM 813 C CA . LYS A 1 99 ? 17.099 0.380 -17.453 1.00 98.38 99 LYS A CA 1
ATOM 814 C C . LYS A 1 99 ? 15.910 0.320 -16.495 1.00 98.38 99 LYS A C 1
ATOM 816 O O . LYS A 1 99 ? 16.070 0.537 -15.298 1.00 98.38 99 LYS A O 1
ATOM 821 N N . VAL A 1 100 ? 14.718 -0.004 -16.994 1.00 98.25 100 VAL A N 1
ATOM 822 C CA . VAL A 1 100 ? 13.550 -0.229 -16.128 1.00 98.25 100 VAL A CA 1
ATOM 823 C C . VAL A 1 100 ? 13.761 -1.452 -15.227 1.00 98.25 100 VAL A C 1
ATOM 825 O O . VAL A 1 100 ? 13.323 -1.441 -14.081 1.00 98.25 100 VAL A O 1
ATOM 828 N N . GLY A 1 101 ? 14.463 -2.481 -15.703 1.00 98.00 101 GLY A N 1
ATOM 829 C CA . GLY A 1 101 ? 14.868 -3.632 -14.902 1.00 98.00 101 GLY A CA 1
ATOM 830 C C . GLY A 1 101 ? 15.774 -3.255 -13.737 1.00 98.00 101 GLY A C 1
ATOM 831 O O . GLY A 1 101 ? 15.526 -3.694 -12.618 1.00 98.00 101 GLY A O 1
ATOM 832 N N . GLU A 1 102 ? 16.771 -2.396 -13.963 1.00 98.31 102 GLU A N 1
ATOM 833 C CA . GLU A 1 102 ? 17.614 -1.854 -12.884 1.00 98.31 102 GLU A CA 1
ATOM 834 C C . GLU A 1 102 ? 16.775 -1.111 -11.836 1.00 98.31 102 GLU A C 1
ATOM 836 O O . GLU A 1 102 ? 16.947 -1.322 -10.635 1.00 98.31 102 GLU A O 1
ATOM 841 N N . LEU A 1 103 ? 15.827 -0.281 -12.285 1.00 98.38 103 LEU A N 1
ATOM 842 C CA . LEU A 1 103 ? 14.914 0.437 -11.393 1.00 98.38 103 LEU A CA 1
ATOM 843 C C . LEU A 1 103 ? 14.016 -0.518 -10.603 1.00 98.38 103 LEU A C 1
ATOM 845 O O . LEU A 1 103 ? 13.747 -0.274 -9.432 1.00 98.38 103 LEU A O 1
ATOM 849 N N . ALA A 1 104 ? 13.580 -1.626 -11.203 1.00 97.56 104 ALA A N 1
ATOM 850 C CA . ALA A 1 104 ? 12.785 -2.643 -10.521 1.00 97.56 104 ALA A CA 1
ATOM 851 C C . ALA A 1 104 ? 13.561 -3.322 -9.383 1.00 97.56 104 ALA A C 1
ATOM 853 O O . ALA A 1 104 ? 13.021 -3.521 -8.294 1.00 97.56 104 ALA A O 1
ATOM 854 N N . VAL A 1 105 ? 14.836 -3.641 -9.626 1.00 97.56 105 VAL A N 1
ATOM 855 C CA . VAL A 1 105 ? 15.758 -4.180 -8.615 1.00 97.56 105 VAL A CA 1
ATOM 856 C C . VAL A 1 105 ? 15.963 -3.157 -7.495 1.00 97.56 105 VAL A C 1
ATOM 858 O O . VAL A 1 105 ? 15.774 -3.483 -6.325 1.00 97.56 105 VAL A O 1
ATOM 861 N N . GLN A 1 106 ? 16.235 -1.895 -7.839 1.00 97.81 106 GLN A N 1
ATOM 862 C CA . GLN A 1 106 ? 16.385 -0.815 -6.860 1.00 97.81 106 GLN A CA 1
ATOM 863 C C . GLN A 1 106 ? 15.115 -0.604 -6.018 1.00 97.81 106 GLN A C 1
ATOM 865 O O . GLN A 1 106 ? 15.202 -0.380 -4.806 1.00 97.81 106 GLN A O 1
ATOM 870 N N . LEU A 1 107 ? 13.936 -0.677 -6.646 1.00 97.12 107 LEU A N 1
ATOM 871 C CA . LEU A 1 107 ? 12.643 -0.547 -5.979 1.00 97.12 107 LEU A CA 1
ATOM 872 C C . LEU A 1 107 ? 12.429 -1.684 -4.975 1.00 97.12 107 LEU A C 1
ATOM 874 O O . LEU A 1 107 ? 12.059 -1.420 -3.831 1.00 97.12 107 LEU A O 1
ATOM 878 N N . ARG A 1 108 ? 12.705 -2.932 -5.377 1.00 96.44 108 ARG A N 1
ATOM 879 C CA . ARG A 1 108 ? 12.649 -4.102 -4.491 1.00 96.44 108 ARG A CA 1
ATOM 880 C C . ARG A 1 108 ? 13.574 -3.930 -3.294 1.00 96.44 108 ARG A C 1
ATOM 882 O O . ARG A 1 108 ? 13.108 -4.039 -2.166 1.00 96.44 108 ARG A O 1
ATOM 889 N N . ASP A 1 109 ? 14.848 -3.632 -3.531 1.00 96.44 109 ASP A N 1
ATOM 890 C CA . ASP A 1 109 ? 15.851 -3.555 -2.466 1.00 96.44 109 ASP A CA 1
ATOM 891 C C . ASP A 1 109 ? 15.518 -2.426 -1.469 1.00 96.44 109 ASP A C 1
ATOM 893 O O . ASP A 1 109 ? 15.629 -2.592 -0.251 1.00 96.44 109 ASP A O 1
ATOM 897 N N . SER A 1 110 ? 15.010 -1.294 -1.970 1.00 96.50 110 SER A N 1
ATOM 898 C CA . SER A 1 110 ? 14.519 -0.188 -1.132 1.00 96.50 110 SER A CA 1
ATOM 899 C C . SER A 1 110 ? 13.266 -0.577 -0.336 1.00 96.50 110 SER A C 1
ATOM 901 O O . SER A 1 110 ? 13.101 -0.178 0.820 1.00 96.50 110 SER A O 1
ATOM 903 N N . ASN A 1 111 ? 12.373 -1.376 -0.926 1.00 95.31 111 ASN A N 1
ATOM 904 C CA . ASN A 1 111 ? 11.186 -1.876 -0.242 1.00 95.31 111 ASN A CA 1
ATOM 905 C C . ASN A 1 111 ? 11.555 -2.907 0.836 1.00 95.31 111 ASN A C 1
ATOM 907 O O . ASN A 1 111 ? 10.967 -2.890 1.917 1.00 95.31 111 ASN A O 1
ATOM 911 N N . ASP A 1 112 ? 12.560 -3.746 0.597 1.00 95.44 112 ASP A N 1
ATOM 912 C CA . ASP A 1 112 ? 13.087 -4.678 1.594 1.00 95.44 112 ASP A CA 1
ATOM 913 C C . ASP A 1 112 ? 13.714 -3.928 2.781 1.00 95.44 112 ASP A C 1
ATOM 915 O O . ASP A 1 112 ? 13.469 -4.293 3.936 1.00 95.44 112 ASP A O 1
ATOM 919 N N . GLU A 1 113 ? 14.425 -2.816 2.538 1.00 96.50 113 GLU A N 1
ATOM 920 C CA . GLU A 1 113 ? 14.879 -1.913 3.607 1.00 96.50 113 GLU A CA 1
ATOM 921 C C . GLU A 1 113 ? 13.686 -1.378 4.418 1.00 96.50 113 GLU A C 1
ATOM 923 O O . GLU A 1 113 ? 13.697 -1.423 5.655 1.00 96.50 113 GLU A O 1
ATOM 928 N N . ARG A 1 114 ? 12.622 -0.927 3.739 1.00 95.44 114 ARG A N 1
ATOM 929 C CA . ARG A 1 114 ? 11.388 -0.445 4.380 1.00 95.44 114 ARG A CA 1
ATOM 930 C C . ARG A 1 114 ? 10.731 -1.516 5.248 1.00 95.44 114 ARG A C 1
ATOM 932 O O . ARG A 1 114 ? 10.365 -1.240 6.393 1.00 95.44 114 ARG A O 1
ATOM 939 N N . VAL A 1 115 ? 10.614 -2.742 4.742 1.00 92.25 115 VAL A N 1
ATOM 940 C CA . VAL A 1 115 ? 10.056 -3.885 5.477 1.00 92.25 115 VAL A CA 1
ATOM 941 C C . VAL A 1 115 ? 10.912 -4.212 6.702 1.00 92.25 115 VAL A C 1
ATOM 943 O O . VAL A 1 115 ? 10.366 -4.379 7.794 1.00 92.25 115 VAL A O 1
ATOM 946 N N . ALA A 1 116 ? 12.240 -4.233 6.567 1.00 93.25 116 ALA A N 1
ATOM 947 C CA . ALA A 1 116 ? 13.151 -4.494 7.680 1.00 93.25 116 ALA A CA 1
ATOM 948 C C . ALA A 1 116 ? 13.068 -3.413 8.773 1.00 93.25 116 ALA A C 1
ATOM 950 O O . ALA A 1 116 ? 13.118 -3.722 9.965 1.00 93.25 116 ALA A O 1
ATOM 951 N N . LYS A 1 117 ? 12.909 -2.139 8.396 1.00 94.25 117 LYS A N 1
ATOM 952 C CA . LYS A 1 117 ? 12.704 -1.039 9.353 1.00 94.25 117 LYS A CA 1
ATOM 953 C C . LYS A 1 117 ? 11.363 -1.161 10.069 1.00 94.25 117 LYS A C 1
ATOM 955 O O . LYS A 1 117 ? 11.331 -1.036 11.291 1.00 94.25 117 LYS A O 1
ATOM 960 N N . ARG A 1 118 ? 10.289 -1.491 9.345 1.00 89.50 118 ARG A N 1
ATOM 961 C CA . ARG A 1 118 ? 8.966 -1.750 9.934 1.00 89.50 118 ARG A CA 1
ATOM 962 C C . ARG A 1 118 ? 8.997 -2.932 10.909 1.00 89.50 118 ARG A C 1
ATOM 964 O O . ARG A 1 118 ? 8.381 -2.847 11.964 1.00 89.50 118 ARG A O 1
ATOM 971 N N . ALA A 1 119 ? 9.745 -3.995 10.608 1.00 87.12 119 ALA A N 1
ATOM 972 C CA . ALA A 1 119 ? 9.912 -5.135 11.514 1.00 87.12 119 ALA A CA 1
ATOM 973 C C . ALA A 1 119 ? 10.563 -4.729 12.850 1.00 87.12 119 ALA A C 1
ATOM 975 O O . ALA A 1 119 ? 10.063 -5.095 13.907 1.00 87.12 119 ALA A O 1
ATOM 976 N N . LYS A 1 120 ? 11.598 -3.880 12.826 1.00 90.19 120 LYS A N 1
ATOM 977 C CA . LYS A 1 120 ? 12.217 -3.347 14.056 1.00 90.19 120 LYS A CA 1
ATOM 978 C C . LYS A 1 120 ? 11.261 -2.478 14.879 1.00 90.19 120 LYS A C 1
ATOM 980 O O . LYS A 1 120 ? 11.301 -2.508 16.104 1.00 90.19 120 LYS A O 1
ATOM 985 N N . MET A 1 121 ? 10.397 -1.700 14.220 1.00 88.12 121 MET A N 1
ATOM 986 C CA . MET A 1 121 ? 9.356 -0.924 14.911 1.00 88.12 121 MET A CA 1
ATOM 987 C C . MET A 1 121 ? 8.310 -1.846 15.550 1.00 88.12 121 MET A C 1
ATOM 989 O O . MET A 1 121 ? 7.859 -1.584 16.660 1.00 88.12 121 MET A O 1
ATOM 993 N N . ALA A 1 122 ? 7.957 -2.942 14.873 1.00 82.38 122 ALA A N 1
ATOM 994 C CA . ALA A 1 122 ? 7.054 -3.957 15.409 1.00 82.38 122 ALA A CA 1
ATOM 995 C C . ALA A 1 122 ? 7.633 -4.627 16.662 1.00 82.38 122 ALA A C 1
ATOM 997 O O . ALA A 1 122 ? 6.950 -4.715 17.678 1.00 82.38 122 ALA A O 1
ATOM 998 N N . GLU A 1 123 ? 8.909 -5.018 16.616 1.00 83.31 123 GLU A N 1
ATOM 999 C CA . GLU A 1 123 ? 9.641 -5.554 17.770 1.00 83.31 123 GLU A CA 1
ATOM 1000 C C . GLU A 1 123 ? 9.648 -4.566 18.946 1.00 83.31 123 GLU A C 1
ATOM 1002 O O . GLU A 1 123 ? 9.380 -4.958 20.079 1.00 83.31 123 GLU A O 1
ATOM 1007 N N . ALA A 1 124 ? 9.889 -3.276 18.680 1.00 83.50 124 ALA A N 1
ATOM 1008 C CA . ALA A 1 124 ? 9.890 -2.232 19.706 1.00 83.50 124 ALA A CA 1
ATOM 1009 C C . ALA A 1 124 ? 8.516 -2.020 20.366 1.00 83.50 124 ALA A C 1
ATOM 1011 O O . ALA A 1 124 ? 8.454 -1.636 21.532 1.00 83.50 124 ALA A O 1
ATOM 1012 N N . LEU A 1 125 ? 7.426 -2.277 19.638 1.00 76.56 125 LEU A N 1
ATOM 1013 C CA . LEU A 1 125 ? 6.060 -2.201 20.159 1.00 76.56 125 LEU A CA 1
ATOM 1014 C C . LEU A 1 125 ? 5.657 -3.449 20.954 1.00 76.56 125 LEU A C 1
ATOM 1016 O O . LEU A 1 125 ? 4.634 -3.416 21.636 1.00 76.56 125 LEU A O 1
ATOM 1020 N N . GLY A 1 126 ? 6.434 -4.537 20.872 1.00 69.12 126 GLY A N 1
ATOM 1021 C CA . GLY A 1 126 ? 6.247 -5.753 21.669 1.00 69.12 126 GLY A CA 1
ATOM 1022 C C . GLY A 1 126 ? 4.895 -6.450 21.479 1.00 69.12 126 GLY A C 1
ATOM 1023 O O . GLY A 1 126 ? 4.525 -7.284 22.300 1.00 69.12 126 GLY A O 1
ATOM 1024 N N . THR A 1 127 ? 4.142 -6.100 20.435 1.00 59.84 127 THR A N 1
ATOM 1025 C CA . THR A 1 127 ? 2.771 -6.566 20.199 1.00 59.84 127 THR A CA 1
ATOM 1026 C C . THR A 1 127 ? 2.618 -7.057 18.767 1.00 59.84 127 THR A C 1
ATOM 1028 O O . THR A 1 127 ? 3.166 -6.479 17.826 1.00 59.84 127 THR A O 1
ATOM 1031 N N . ASP A 1 128 ? 1.871 -8.149 18.598 1.00 55.00 128 ASP A N 1
ATOM 1032 C CA . ASP A 1 128 ? 1.411 -8.580 17.284 1.00 55.00 128 ASP A CA 1
ATOM 1033 C C . ASP A 1 128 ? 0.172 -7.752 16.921 1.00 55.00 128 ASP A C 1
ATOM 1035 O O . ASP A 1 128 ? -0.874 -7.853 17.556 1.00 55.00 128 ASP A O 1
ATOM 1039 N N . PHE A 1 129 ? 0.305 -6.890 15.913 1.00 58.12 129 PHE A N 1
ATOM 1040 C CA . PHE A 1 129 ? -0.714 -5.916 15.505 1.00 58.12 129 PHE A CA 1
ATOM 1041 C C . PHE A 1 129 ? -2.049 -6.531 15.081 1.00 58.12 129 PHE A C 1
ATOM 1043 O O . PHE A 1 129 ? -3.042 -5.808 15.001 1.00 58.12 129 PHE A O 1
ATOM 1050 N N . PHE A 1 130 ? -2.061 -7.828 14.770 1.00 59.06 130 PHE A N 1
ATOM 1051 C CA . PHE A 1 130 ? -3.252 -8.562 14.350 1.00 59.06 130 PHE A CA 1
ATOM 1052 C C . PHE A 1 130 ? -3.781 -9.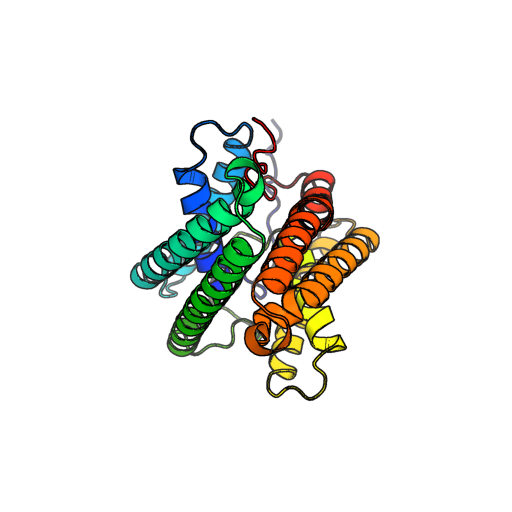497 15.438 1.00 59.06 130 PHE A C 1
ATOM 1054 O O . PHE A 1 130 ? -4.782 -10.178 15.211 1.00 59.06 130 PHE A O 1
ATOM 1061 N N . ASP A 1 131 ? -3.131 -9.547 16.605 1.00 48.97 131 ASP A N 1
ATOM 1062 C CA . ASP A 1 131 ? -3.644 -10.288 17.746 1.00 48.97 131 ASP A CA 1
ATOM 1063 C C . ASP A 1 131 ? -4.862 -9.545 18.293 1.00 48.97 131 ASP A C 1
ATOM 1065 O O . ASP A 1 131 ? -4.769 -8.487 18.916 1.00 48.97 131 ASP A O 1
ATOM 1069 N N . THR A 1 132 ? -6.043 -10.074 17.979 1.00 42.78 132 THR A N 1
ATOM 1070 C CA . THR A 1 132 ? -7.337 -9.498 18.351 1.00 42.78 132 THR A CA 1
ATOM 1071 C C . THR A 1 132 ? -7.666 -9.727 19.827 1.00 42.78 132 THR A C 1
ATOM 1073 O O . THR A 1 132 ? -8.823 -9.996 20.146 1.00 42.78 132 THR A O 1
ATOM 1076 N N . GLY A 1 133 ? -6.667 -9.678 20.713 1.00 40.31 133 GLY A N 1
ATOM 1077 C CA . GLY A 1 133 ? -6.899 -9.624 22.150 1.00 40.31 133 GLY A CA 1
ATOM 1078 C C . GLY A 1 133 ? -7.877 -8.493 22.463 1.00 40.31 133 GLY A C 1
ATOM 1079 O O . GLY A 1 133 ? -7.858 -7.451 21.806 1.00 40.31 133 GLY A O 1
ATOM 1080 N N . ASP A 1 134 ? -8.762 -8.728 23.431 1.00 36.31 134 ASP A N 1
ATOM 1081 C CA . ASP A 1 134 ? -9.999 -7.966 23.642 1.00 36.31 134 ASP A CA 1
ATOM 1082 C C . ASP A 1 134 ? -9.830 -6.447 23.821 1.00 36.31 134 ASP A C 1
ATOM 1084 O O . ASP A 1 134 ? -10.805 -5.707 23.702 1.00 36.31 134 ASP A O 1
ATOM 1088 N N . GLU A 1 135 ? -8.621 -5.939 24.056 1.00 40.41 135 GLU A N 1
ATOM 1089 C CA . GLU A 1 135 ? -8.394 -4.516 24.265 1.00 40.41 135 GLU A CA 1
ATOM 1090 C C . GLU A 1 135 ? -7.044 -4.074 23.698 1.00 40.41 135 GLU A C 1
ATOM 1092 O O . GLU A 1 135 ? -6.008 -4.136 24.356 1.00 40.41 135 GLU A O 1
ATOM 1097 N N . ILE A 1 136 ? -7.052 -3.490 22.497 1.00 40.97 136 ILE A N 1
ATOM 1098 C CA . ILE A 1 136 ? -6.082 -2.420 22.264 1.00 40.97 136 ILE A CA 1
ATOM 1099 C C . ILE A 1 136 ? -6.585 -1.236 23.144 1.00 40.97 136 ILE A C 1
ATOM 1101 O O . ILE A 1 136 ? -7.789 -0.964 23.132 1.00 40.97 136 ILE A O 1
ATOM 1105 N N . PRO A 1 137 ? -5.747 -0.467 23.863 1.00 39.78 137 PRO A N 1
ATOM 1106 C CA . PRO A 1 137 ? -6.221 0.591 24.785 1.00 39.78 137 PRO A CA 1
ATOM 1107 C C . PRO A 1 137 ? -6.824 1.838 24.108 1.00 39.78 137 PRO A C 1
ATOM 1109 O O . PRO A 1 137 ? -7.632 2.554 24.688 1.00 39.78 137 PRO A O 1
ATOM 1112 N N . ALA A 1 138 ? -6.440 2.093 22.857 1.00 40.34 138 ALA A N 1
ATOM 1113 C CA . ALA A 1 138 ? -6.779 3.305 22.113 1.00 40.34 138 ALA A CA 1
ATOM 1114 C C . ALA A 1 138 ? -8.262 3.527 21.685 1.00 40.34 138 ALA A C 1
ATOM 1116 O O . ALA A 1 138 ? -8.863 2.681 21.033 1.00 40.34 138 ALA A O 1
ATOM 1117 N N . GLN A 1 139 ? -8.865 4.683 21.935 1.00 48.44 139 GLN A N 1
ATOM 1118 C CA . GLN A 1 139 ? -10.168 5.063 21.374 1.00 48.44 139 GLN A CA 1
ATOM 1119 C C . GLN A 1 139 ? -9.973 5.757 20.014 1.00 48.44 139 GLN A C 1
ATOM 1121 O O . GLN A 1 139 ? -10.257 6.945 19.865 1.00 48.44 139 GLN A O 1
ATOM 1126 N N . THR A 1 140 ? -9.464 5.036 19.006 1.00 46.66 140 THR A N 1
ATOM 1127 C CA . THR A 1 140 ? -9.323 5.595 17.651 1.00 46.66 140 THR A CA 1
ATOM 1128 C C . THR A 1 140 ? -10.712 5.780 17.023 1.00 46.66 140 THR A C 1
ATOM 1130 O O . THR A 1 140 ? -11.385 4.776 16.788 1.00 46.66 140 THR A O 1
ATOM 1133 N N . PRO A 1 141 ? -11.159 7.007 16.697 1.00 47.69 141 PRO A N 1
ATOM 1134 C CA . PRO A 1 141 ? -12.523 7.255 16.213 1.00 47.69 141 PRO A CA 1
ATOM 1135 C C . PRO A 1 141 ? -12.751 6.841 14.745 1.00 47.69 141 PRO A C 1
ATOM 1137 O O . PRO A 1 141 ? -13.842 7.016 14.208 1.00 47.69 141 PRO A O 1
ATOM 1140 N N . HIS A 1 142 ? -11.723 6.328 14.063 1.00 54.59 142 HIS A N 1
ATOM 1141 C CA . HIS A 1 142 ? -11.705 6.130 12.615 1.00 54.59 142 HIS A CA 1
ATOM 1142 C C . HIS A 1 142 ? -11.650 4.638 12.240 1.00 54.59 142 HIS A C 1
ATOM 1144 O O . HIS A 1 142 ? -10.674 3.959 12.564 1.00 54.59 142 HIS A O 1
ATOM 1150 N N . LYS A 1 143 ? -12.667 4.132 11.516 1.00 68.12 143 LYS A N 1
ATOM 1151 C CA . LYS A 1 143 ? -12.626 2.791 10.891 1.00 68.12 143 LYS A CA 1
ATOM 1152 C C . LYS A 1 143 ? -11.651 2.785 9.730 1.00 68.12 143 LYS A C 1
ATOM 1154 O O . LYS A 1 143 ? -11.610 3.746 8.964 1.00 68.12 143 LYS A O 1
ATOM 1159 N N . LEU A 1 144 ? -10.925 1.678 9.559 1.00 80.12 144 LEU A N 1
ATOM 1160 C CA . LEU A 1 144 ? -10.150 1.458 8.342 1.00 80.12 144 LEU A CA 1
ATOM 1161 C C . LEU A 1 144 ? -11.087 1.609 7.127 1.00 80.12 144 LEU A C 1
ATOM 1163 O O . LEU A 1 144 ? -12.164 1.010 7.132 1.00 80.12 144 LEU A O 1
ATOM 1167 N N . PRO A 1 145 ? -10.725 2.390 6.095 1.00 88.38 145 PRO A N 1
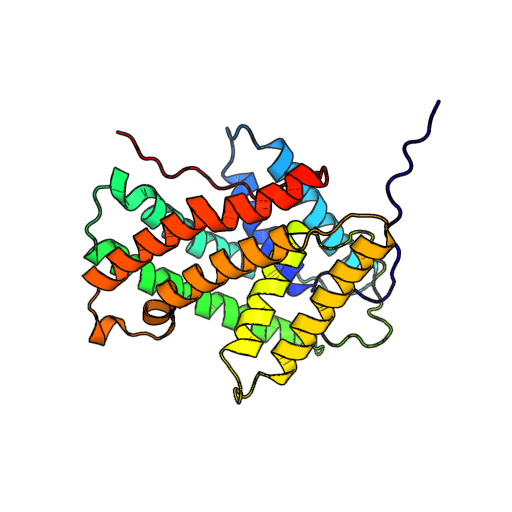ATOM 1168 C CA . PRO A 1 145 ? -11.599 2.585 4.945 1.00 88.38 145 PRO A CA 1
ATOM 1169 C C . PRO A 1 145 ? -11.919 1.246 4.277 1.00 88.38 145 PRO A C 1
ATOM 1171 O O . PRO A 1 145 ? -11.023 0.417 4.096 1.00 88.38 145 PRO A O 1
ATOM 1174 N N . LEU A 1 146 ? -13.177 1.013 3.888 1.00 91.00 146 LEU A N 1
ATOM 1175 C CA . LEU A 1 146 ? -13.593 -0.286 3.338 1.00 91.00 146 LEU A CA 1
ATOM 1176 C C . LEU A 1 146 ? -12.780 -0.677 2.094 1.00 91.00 146 LEU A C 1
ATOM 1178 O O . LEU A 1 146 ? -12.367 -1.823 1.964 1.00 91.00 146 LEU A O 1
ATOM 1182 N N . HIS A 1 147 ? -12.483 0.280 1.214 1.00 93.69 147 HIS A N 1
ATOM 1183 C CA . HIS A 1 147 ? -11.682 0.040 0.012 1.00 93.69 147 HIS A CA 1
ATOM 1184 C C . HIS A 1 147 ? -10.229 -0.375 0.323 1.00 93.69 147 HIS A C 1
ATOM 1186 O O . HIS A 1 147 ? -9.668 -1.217 -0.373 1.00 93.69 147 HIS A O 1
ATOM 1192 N N . GLU A 1 148 ? -9.622 0.153 1.392 1.00 92.50 148 GLU A N 1
ATOM 1193 C CA . GLU A 1 148 ? -8.321 -0.319 1.898 1.00 92.50 148 GLU A CA 1
ATOM 1194 C C . GLU A 1 148 ? -8.449 -1.690 2.573 1.00 92.50 148 GLU A C 1
ATOM 1196 O O . GLU A 1 148 ? -7.583 -2.549 2.424 1.00 92.50 148 GLU A O 1
ATOM 1201 N N . THR A 1 149 ? -9.550 -1.914 3.290 1.00 92.12 149 THR A N 1
ATOM 1202 C CA . THR A 1 149 ? -9.827 -3.179 3.978 1.00 92.12 149 THR A CA 1
ATOM 1203 C C . THR A 1 149 ? -9.960 -4.329 2.984 1.00 92.12 149 THR A C 1
ATOM 1205 O O . THR A 1 149 ? -9.312 -5.355 3.162 1.00 92.12 149 THR A O 1
ATOM 1208 N N . ILE A 1 150 ? -10.745 -4.164 1.913 1.00 96.50 150 ILE A N 1
ATOM 1209 C CA . ILE A 1 150 ? -10.916 -5.185 0.867 1.00 96.50 150 ILE A CA 1
ATOM 1210 C C . ILE A 1 150 ? -9.584 -5.461 0.156 1.00 96.50 150 ILE A C 1
ATOM 1212 O O . ILE A 1 150 ? -9.244 -6.616 -0.105 1.00 96.50 150 ILE A O 1
ATOM 1216 N N . ASP A 1 151 ? -8.792 -4.425 -0.122 1.00 96.56 151 ASP A N 1
ATOM 1217 C CA . ASP A 1 151 ? -7.461 -4.588 -0.708 1.00 96.56 151 ASP A CA 1
ATOM 1218 C C . ASP A 1 151 ? -6.555 -5.466 0.174 1.00 96.56 151 ASP A C 1
ATOM 1220 O O . ASP A 1 151 ? -5.983 -6.455 -0.287 1.00 96.56 151 ASP A O 1
ATOM 1224 N N . ARG A 1 152 ? -6.485 -5.175 1.477 1.00 94.31 152 ARG A N 1
ATOM 1225 C CA . ARG A 1 152 ? -5.678 -5.957 2.423 1.00 94.31 152 ARG A CA 1
ATOM 1226 C C . ARG A 1 152 ? -6.230 -7.362 2.680 1.00 94.31 152 ARG A C 1
ATOM 1228 O O . ARG A 1 152 ? -5.454 -8.319 2.713 1.00 94.31 152 ARG A O 1
ATOM 1235 N N . LEU A 1 153 ? -7.549 -7.506 2.791 1.00 95.81 153 LEU A N 1
ATOM 1236 C CA . LEU A 1 153 ? -8.236 -8.794 2.924 1.00 95.81 153 LEU A CA 1
ATOM 1237 C C . LEU A 1 153 ? -7.905 -9.722 1.750 1.00 95.81 153 LEU A C 1
ATOM 1239 O O . LEU A 1 153 ? -7.614 -10.901 1.927 1.00 95.81 153 LEU A O 1
ATOM 1243 N N . THR A 1 154 ? -7.928 -9.195 0.529 1.00 98.31 154 THR A N 1
ATOM 1244 C CA . THR A 1 154 ? -7.691 -10.015 -0.663 1.00 98.31 154 THR A CA 1
ATOM 1245 C C . THR A 1 154 ? -6.215 -10.371 -0.844 1.00 98.31 154 THR A C 1
ATOM 1247 O O . THR A 1 154 ? -5.913 -11.490 -1.256 1.00 98.31 154 THR A O 1
ATOM 1250 N N . ILE A 1 155 ? -5.282 -9.487 -0.463 1.00 96.56 155 ILE A N 1
ATOM 1251 C CA . ILE A 1 155 ? -3.847 -9.817 -0.393 1.00 96.56 155 ILE A CA 1
ATOM 1252 C C . ILE A 1 155 ? -3.592 -10.933 0.625 1.00 96.56 155 ILE A C 1
ATOM 1254 O O . ILE A 1 155 ? -2.864 -11.880 0.333 1.00 96.56 155 ILE A O 1
ATOM 1258 N N . THR A 1 156 ? -4.173 -10.838 1.821 1.00 95.38 156 THR A N 1
ATOM 1259 C CA . THR A 1 156 ? -3.985 -11.843 2.882 1.00 95.38 156 THR A CA 1
ATOM 1260 C C . THR A 1 156 ? -4.608 -13.181 2.537 1.00 95.38 156 THR A C 1
ATOM 1262 O O . THR A 1 156 ? -3.964 -14.211 2.724 1.00 95.38 156 THR A O 1
ATOM 1265 N N . LEU A 1 157 ? -5.791 -13.176 1.924 1.00 97.69 157 LEU A N 1
ATOM 1266 C CA . LEU A 1 157 ? -6.404 -14.380 1.375 1.00 97.69 157 LEU A CA 1
ATOM 1267 C C . LEU A 1 157 ? -5.485 -15.069 0.353 1.00 97.69 157 LEU A C 1
ATOM 1269 O O . LEU A 1 157 ? -5.263 -16.273 0.436 1.00 97.69 157 LEU A O 1
ATOM 1273 N N . LEU A 1 158 ? -4.872 -14.315 -0.566 1.00 97.75 158 LEU A N 1
ATOM 1274 C CA . LEU A 1 158 ? -3.910 -14.874 -1.524 1.00 97.75 158 LEU A CA 1
ATOM 1275 C C . LEU A 1 158 ? -2.663 -15.449 -0.838 1.00 97.75 158 LEU A C 1
ATOM 1277 O O . LEU A 1 158 ? -2.160 -16.487 -1.274 1.00 97.75 158 LEU A O 1
ATOM 1281 N N . LYS A 1 159 ? -2.163 -14.818 0.236 1.00 95.62 159 LYS A N 1
ATOM 1282 C CA . LYS A 1 159 ? -1.065 -15.380 1.044 1.00 95.62 159 LYS A CA 1
ATOM 1283 C C . LYS A 1 159 ? -1.472 -16.733 1.639 1.00 95.62 159 LYS A C 1
ATOM 1285 O O . LYS A 1 159 ? -0.705 -17.685 1.524 1.00 95.62 159 LYS A O 1
ATOM 1290 N N . LEU A 1 160 ? -2.667 -16.836 2.223 1.00 96.25 160 LEU A N 1
ATOM 1291 C CA . LEU A 1 160 ? -3.186 -18.082 2.805 1.00 96.25 160 LEU A CA 1
ATOM 1292 C C . LEU A 1 160 ? -3.388 -19.190 1.765 1.00 96.25 160 LEU A C 1
ATOM 1294 O O . LEU A 1 160 ? -3.122 -20.359 2.045 1.00 96.25 160 LEU A O 1
ATOM 1298 N N . GLU A 1 161 ? -3.826 -18.836 0.560 1.00 96.38 161 GLU A N 1
ATOM 1299 C CA . GLU A 1 161 ? -4.025 -19.791 -0.533 1.00 96.38 161 GLU A CA 1
ATOM 1300 C C . GLU A 1 161 ? -2.699 -20.289 -1.118 1.00 96.38 161 GLU A C 1
ATOM 1302 O O . GLU A 1 161 ? -2.561 -21.469 -1.431 1.00 96.38 161 GLU A O 1
ATOM 1307 N N . ARG A 1 162 ? -1.712 -19.398 -1.274 1.00 95.50 162 ARG A N 1
ATOM 1308 C CA . ARG A 1 162 ? -0.495 -19.672 -2.056 1.00 95.50 162 ARG A CA 1
ATOM 1309 C C . ARG A 1 162 ? 0.724 -20.046 -1.216 1.00 95.50 162 ARG A C 1
ATOM 1311 O O . ARG A 1 162 ? 1.680 -20.587 -1.764 1.00 95.50 162 ARG A O 1
ATOM 1318 N N . LEU A 1 163 ? 0.730 -19.738 0.081 1.00 93.69 163 LEU A N 1
ATOM 1319 C CA . LEU A 1 163 ? 1.886 -19.925 0.970 1.00 93.69 163 LEU A CA 1
ATOM 1320 C C . LEU A 1 163 ? 1.620 -20.943 2.086 1.00 93.69 163 LEU A C 1
ATOM 1322 O O . LEU A 1 163 ? 2.154 -20.803 3.187 1.00 93.69 163 LEU A O 1
ATOM 1326 N N . GLN A 1 164 ? 0.816 -21.973 1.815 1.00 92.44 164 GLN A N 1
ATOM 1327 C CA . GLN A 1 164 ? 0.615 -23.082 2.751 1.00 92.44 164 GLN A CA 1
ATOM 1328 C C . GLN A 1 164 ? 1.959 -23.691 3.186 1.00 92.44 164 GLN A C 1
ATOM 1330 O O . GLN A 1 164 ? 2.857 -23.897 2.370 1.00 92.44 164 GLN A O 1
ATOM 1335 N N . GLY A 1 165 ? 2.114 -23.934 4.490 1.00 89.94 165 GLY A N 1
ATOM 1336 C CA . GLY A 1 165 ? 3.359 -24.443 5.079 1.00 89.94 165 GLY A CA 1
ATOM 1337 C C . GLY A 1 165 ? 4.472 -23.400 5.268 1.00 89.94 165 GLY A C 1
ATOM 1338 O O . GLY A 1 165 ? 5.548 -23.742 5.756 1.00 89.94 165 GLY A O 1
ATOM 1339 N N . ASN A 1 166 ? 4.251 -22.127 4.920 1.00 92.94 166 ASN A N 1
ATOM 1340 C CA . ASN A 1 166 ? 5.193 -21.056 5.247 1.00 92.94 166 ASN A CA 1
ATOM 1341 C C . ASN A 1 166 ? 5.258 -20.831 6.770 1.00 92.94 166 ASN A C 1
ATOM 1343 O O . ASN A 1 166 ? 4.231 -20.826 7.441 1.00 92.94 166 ASN A O 1
ATOM 1347 N N . LYS A 1 167 ? 6.449 -20.554 7.316 1.00 89.81 167 LYS A N 1
ATOM 1348 C CA . LYS A 1 167 ? 6.638 -20.277 8.754 1.00 89.81 167 LYS A CA 1
ATOM 1349 C C . LYS A 1 167 ? 5.778 -19.124 9.300 1.00 89.81 167 LYS A C 1
ATOM 1351 O O . LYS A 1 167 ? 5.512 -19.079 10.491 1.00 89.81 167 LYS A O 1
ATOM 1356 N N . ASN A 1 168 ? 5.350 -18.202 8.436 1.00 86.44 168 ASN A N 1
ATOM 1357 C CA . ASN A 1 168 ? 4.525 -17.051 8.795 1.00 86.44 168 ASN A CA 1
ATOM 1358 C C . ASN A 1 168 ? 3.019 -17.293 8.566 1.00 86.44 168 ASN A C 1
ATOM 1360 O O . ASN A 1 168 ? 2.240 -16.349 8.671 1.00 86.44 168 ASN A O 1
ATOM 1364 N N . TYR A 1 169 ? 2.591 -18.517 8.232 1.00 89.75 169 TYR A N 1
ATOM 1365 C CA . TYR A 1 169 ? 1.201 -18.814 7.858 1.00 89.75 169 TYR A CA 1
ATOM 1366 C C . TYR A 1 169 ? 0.185 -18.389 8.924 1.00 89.75 169 TYR A C 1
ATOM 1368 O O . TYR A 1 169 ? -0.808 -17.741 8.607 1.00 89.75 169 TYR A O 1
ATOM 1376 N N . GLU A 1 170 ? 0.467 -18.671 10.198 1.00 88.06 170 GLU A N 1
ATOM 1377 C CA . GLU A 1 170 ? -0.403 -18.272 11.312 1.00 88.06 170 GLU A CA 1
ATOM 1378 C C . GLU A 1 170 ? -0.546 -16.750 11.432 1.00 88.06 170 GLU A C 1
ATOM 1380 O O . GLU A 1 170 ? -1.622 -16.250 11.747 1.00 88.06 170 GLU A O 1
ATOM 1385 N N . SER A 1 171 ? 0.520 -15.998 11.140 1.00 84.75 171 SER A N 1
ATOM 1386 C CA . SER A 1 171 ? 0.464 -14.533 11.115 1.00 84.75 171 SER A CA 1
ATOM 1387 C C . SER A 1 171 ? -0.426 -14.035 9.975 1.00 84.75 171 SER A C 1
ATOM 1389 O O . SER A 1 171 ? -1.229 -13.130 10.186 1.00 84.75 171 SER A O 1
ATOM 1391 N N . PHE A 1 172 ? -0.367 -14.666 8.797 1.00 90.00 172 PHE A N 1
ATOM 1392 C CA . PHE A 1 172 ? -1.278 -14.346 7.691 1.00 90.00 172 PHE A CA 1
ATOM 1393 C C . PHE A 1 172 ? -2.735 -14.665 8.034 1.00 90.00 172 PHE A C 1
ATOM 1395 O O . PHE A 1 172 ? -3.623 -13.930 7.610 1.00 90.00 172 PHE A O 1
ATOM 1402 N N . GLN A 1 173 ? -2.982 -15.726 8.811 1.00 90.56 173 GLN A N 1
ATOM 1403 C CA . GLN A 1 173 ? -4.329 -16.078 9.263 1.00 90.56 173 GLN A CA 1
ATOM 1404 C C . GLN A 1 173 ? -4.883 -15.010 10.205 1.00 90.56 173 GLN A C 1
ATOM 1406 O O . GLN A 1 173 ? -5.990 -14.534 9.984 1.00 90.56 173 GLN A O 1
ATOM 1411 N N . ARG A 1 174 ? -4.091 -14.554 11.184 1.00 85.25 174 ARG A N 1
ATOM 1412 C CA . ARG A 1 174 ? -4.489 -13.445 12.067 1.00 85.25 174 ARG A CA 1
ATOM 1413 C C . ARG A 1 174 ? -4.766 -12.159 11.287 1.00 85.25 174 ARG A C 1
ATOM 1415 O O . ARG A 1 174 ? -5.762 -11.487 11.542 1.00 85.25 174 ARG A O 1
ATOM 1422 N N . GLU A 1 175 ? -3.924 -11.845 10.300 1.00 86.75 175 GLU A N 1
ATOM 1423 C CA . GLU A 1 175 ? -4.106 -10.699 9.398 1.00 86.75 175 GLU A CA 1
ATOM 1424 C C . GLU A 1 175 ? -5.442 -10.797 8.628 1.00 86.75 175 GLU A C 1
ATOM 1426 O O . GLU A 1 175 ? -6.223 -9.843 8.587 1.00 86.75 175 GLU A O 1
ATOM 1431 N N . TYR A 1 176 ? -5.743 -11.971 8.065 1.00 92.25 176 TYR A N 1
ATOM 1432 C CA . TYR A 1 176 ? -7.002 -12.247 7.369 1.00 92.25 176 TYR A CA 1
ATOM 1433 C C . TYR A 1 176 ? -8.220 -12.153 8.296 1.00 92.25 176 TYR A C 1
ATOM 1435 O O . TYR A 1 176 ? -9.213 -11.514 7.939 1.00 92.25 176 TYR A O 1
ATOM 1443 N N . ASP A 1 177 ? -8.150 -12.752 9.486 1.00 87.69 177 ASP A N 1
ATOM 1444 C CA . ASP A 1 177 ? -9.235 -12.739 10.469 1.00 87.69 177 ASP A CA 1
ATOM 1445 C C . ASP A 1 177 ? -9.546 -11.304 10.905 1.00 87.69 177 ASP A C 1
ATOM 1447 O O . ASP A 1 177 ? -10.712 -10.916 11.001 1.00 87.69 177 ASP A O 1
ATOM 1451 N N . PHE A 1 178 ? -8.510 -10.485 11.112 1.00 84.62 178 PHE A N 1
ATOM 1452 C CA . PHE A 1 178 ? -8.652 -9.068 11.419 1.00 84.62 178 PHE A CA 1
ATOM 1453 C C . PHE A 1 178 ? -9.426 -8.327 10.320 1.00 84.62 178 PHE A C 1
ATOM 1455 O O . PHE A 1 178 ? -10.472 -7.734 10.598 1.00 84.62 178 PHE A O 1
ATOM 1462 N N . TYR A 1 179 ? -8.963 -8.378 9.065 1.00 88.38 179 TYR A N 1
ATOM 1463 C CA . TYR A 1 179 ? -9.623 -7.642 7.981 1.00 88.38 179 TYR A CA 1
ATOM 1464 C C . TYR A 1 179 ? -11.018 -8.199 7.661 1.00 88.38 179 TYR A C 1
ATOM 1466 O O . TYR A 1 179 ? -11.911 -7.427 7.312 1.00 88.38 179 TYR A O 1
ATOM 1474 N N . SER A 1 180 ? -11.243 -9.501 7.854 1.00 90.62 180 SER A N 1
ATOM 1475 C CA . SER A 1 180 ? -12.570 -10.119 7.737 1.00 90.62 180 SER A CA 1
ATOM 1476 C C . SER A 1 180 ? -13.543 -9.538 8.761 1.00 90.62 180 SER A C 1
ATOM 1478 O O . SER A 1 180 ? -14.639 -9.114 8.397 1.00 90.62 180 SER A O 1
ATOM 1480 N N . LYS A 1 181 ? -13.118 -9.403 10.026 1.00 85.12 181 LYS A N 1
ATOM 1481 C CA . LYS A 1 181 ? -13.932 -8.767 11.071 1.00 85.12 181 LYS A CA 1
ATOM 1482 C C . LYS A 1 181 ? -14.230 -7.294 10.762 1.00 85.12 181 LYS A C 1
ATOM 1484 O O . LYS A 1 181 ? -15.322 -6.825 11.076 1.00 85.12 181 LYS A O 1
ATOM 1489 N N . VAL A 1 182 ? -13.291 -6.562 10.150 1.00 84.69 182 VAL A N 1
ATOM 1490 C CA . VAL A 1 182 ? -13.529 -5.172 9.713 1.00 84.69 182 VAL A CA 1
ATOM 1491 C C . VAL A 1 182 ? -14.595 -5.128 8.614 1.00 84.69 182 VAL A C 1
ATOM 1493 O O . VAL A 1 182 ? -15.515 -4.318 8.704 1.00 84.69 182 VAL A O 1
ATOM 1496 N N . VAL A 1 183 ? -14.537 -6.021 7.620 1.00 89.19 183 VAL A N 1
ATOM 1497 C CA . VAL A 1 183 ? -15.586 -6.131 6.590 1.00 89.19 183 VAL A CA 1
ATOM 1498 C C . VAL A 1 183 ? -16.947 -6.471 7.206 1.00 89.19 183 VAL A C 1
ATOM 1500 O O . VAL A 1 183 ? -17.948 -5.839 6.869 1.00 89.19 183 VAL A O 1
ATOM 1503 N N . ASP A 1 184 ? -16.995 -7.411 8.148 1.00 85.12 184 ASP A N 1
ATOM 1504 C CA . ASP A 1 184 ? -18.235 -7.759 8.847 1.00 85.12 184 ASP A CA 1
ATOM 1505 C C . ASP A 1 184 ? -18.788 -6.599 9.682 1.00 85.12 184 ASP A C 1
ATOM 1507 O O . ASP A 1 184 ? -20.002 -6.476 9.833 1.00 85.12 184 ASP A O 1
ATOM 1511 N N . ALA A 1 185 ? -17.927 -5.722 10.204 1.00 82.88 185 ALA A N 1
ATOM 1512 C CA . ALA A 1 185 ? -18.365 -4.507 10.882 1.00 82.88 185 ALA A CA 1
ATOM 1513 C C . ALA A 1 185 ? -19.059 -3.532 9.919 1.00 82.88 185 ALA A C 1
ATOM 1515 O O . ALA A 1 185 ? -20.080 -2.966 10.289 1.00 82.88 185 ALA A O 1
ATOM 1516 N N . PHE A 1 186 ? -18.572 -3.377 8.682 1.00 84.88 186 PHE A N 1
ATOM 1517 C CA . PHE A 1 186 ? -19.273 -2.583 7.662 1.00 84.88 186 PHE A CA 1
ATOM 1518 C C . PHE A 1 186 ? -20.641 -3.180 7.313 1.00 84.88 186 PHE A C 1
ATOM 1520 O O . PHE A 1 186 ? -21.620 -2.447 7.236 1.00 84.88 186 PHE A O 1
ATOM 1527 N N . ARG A 1 187 ? -20.736 -4.509 7.183 1.00 86.06 187 ARG A N 1
ATOM 1528 C CA . ARG A 1 187 ? -22.022 -5.192 6.945 1.00 86.06 187 ARG A CA 1
ATOM 1529 C C . ARG A 1 187 ? -23.026 -4.961 8.077 1.00 86.06 187 ARG A C 1
ATOM 1531 O O . ARG A 1 187 ? -24.215 -4.819 7.824 1.00 86.06 187 ARG A O 1
ATOM 1538 N N . LYS A 1 188 ? -22.554 -4.933 9.328 1.00 83.44 188 LYS A N 1
ATOM 1539 C CA . LYS A 1 188 ? -23.390 -4.645 10.507 1.00 83.44 188 LYS A CA 1
ATOM 1540 C C . LYS A 1 188 ? -23.879 -3.197 10.554 1.00 83.44 188 LYS A C 1
ATOM 1542 O O . LYS A 1 188 ? -24.942 -2.961 11.116 1.00 83.44 188 LYS A O 1
ATOM 1547 N N . ASP A 1 189 ? -23.143 -2.272 9.944 1.00 81.50 189 ASP A N 1
ATOM 1548 C CA . ASP A 1 189 ? -23.548 -0.873 9.763 1.00 81.50 189 ASP A CA 1
ATOM 1549 C C . ASP A 1 189 ? -24.432 -0.671 8.512 1.00 81.50 189 ASP A C 1
ATOM 1551 O O . ASP A 1 189 ? -24.507 0.436 7.985 1.00 81.50 189 ASP A O 1
ATOM 1555 N N . ASP A 1 190 ? -25.075 -1.733 8.011 1.00 84.50 190 ASP A N 1
ATOM 1556 C CA . ASP A 1 190 ? -25.980 -1.700 6.851 1.00 84.50 190 ASP A CA 1
ATOM 1557 C C . ASP A 1 190 ? -25.308 -1.261 5.531 1.00 84.50 190 ASP A C 1
ATOM 1559 O O . ASP A 1 190 ? -25.962 -0.827 4.583 1.00 84.50 190 ASP A O 1
ATOM 1563 N N . ILE A 1 191 ? -23.979 -1.399 5.432 1.00 87.12 191 ILE A N 1
ATOM 1564 C CA . ILE A 1 191 ? -23.260 -1.239 4.164 1.00 87.12 191 ILE A CA 1
ATOM 1565 C C . ILE A 1 191 ? -23.301 -2.563 3.396 1.00 87.12 191 ILE A C 1
ATOM 1567 O O . ILE A 1 191 ? -22.754 -3.577 3.844 1.00 87.12 191 ILE A O 1
ATOM 1571 N N . ASP A 1 192 ? -23.890 -2.539 2.200 1.00 92.81 192 ASP A N 1
ATOM 1572 C CA . ASP A 1 192 ? -23.896 -3.669 1.266 1.00 92.81 192 ASP A CA 1
ATOM 1573 C C . ASP A 1 192 ? -22.489 -3.912 0.690 1.00 92.81 192 ASP A C 1
ATOM 1575 O O . ASP A 1 192 ? -22.097 -3.367 -0.345 1.00 92.81 192 ASP A O 1
ATOM 1579 N N . VAL A 1 193 ? -21.683 -4.708 1.399 1.00 94.38 193 VAL A N 1
ATOM 1580 C CA . VAL A 1 193 ? -20.362 -5.127 0.921 1.00 94.38 193 VAL A CA 1
ATOM 1581 C C . VAL A 1 193 ? -20.525 -6.208 -0.142 1.00 94.38 193 VAL A C 1
ATOM 1583 O O . VAL A 1 193 ? -20.637 -7.399 0.168 1.00 94.38 193 VAL A O 1
ATOM 1586 N N . LYS A 1 194 ? -20.470 -5.789 -1.405 1.00 97.25 194 LYS A N 1
ATOM 1587 C CA . LYS A 1 194 ? -20.691 -6.664 -2.557 1.00 97.25 194 LYS A CA 1
ATOM 1588 C C . LYS A 1 194 ? -19.557 -7.669 -2.747 1.00 97.25 194 LYS A C 1
ATOM 1590 O O . LYS A 1 194 ? -18.379 -7.311 -2.731 1.00 97.25 194 LYS A O 1
ATOM 1595 N N . GLN A 1 195 ? -19.911 -8.924 -3.025 1.00 97.19 195 GLN A N 1
ATOM 1596 C CA . GLN A 1 195 ? -18.930 -9.977 -3.317 1.00 97.19 195 GLN A CA 1
ATOM 1597 C C . GLN A 1 195 ? -18.086 -9.656 -4.565 1.00 97.19 195 GLN A C 1
ATOM 1599 O O . GLN A 1 195 ? -16.886 -9.916 -4.572 1.00 97.19 195 GLN A O 1
ATOM 1604 N N . GLU A 1 196 ? -18.674 -9.003 -5.575 1.00 97.75 196 GLU A N 1
ATOM 1605 C CA . GLU A 1 196 ? -17.956 -8.581 -6.789 1.00 97.75 196 GLU A CA 1
ATOM 1606 C C . GLU A 1 196 ? -16.762 -7.660 -6.491 1.00 97.75 196 GLU A C 1
ATOM 1608 O O . GLU A 1 196 ? -15.728 -7.775 -7.142 1.00 97.75 196 GLU A O 1
ATOM 1613 N N . TRP A 1 197 ? -16.852 -6.796 -5.471 1.00 98.19 197 TRP A N 1
ATOM 1614 C CA . TRP A 1 197 ? -15.746 -5.922 -5.077 1.00 98.19 197 TRP A CA 1
ATOM 1615 C C . TRP A 1 197 ? -14.556 -6.728 -4.550 1.00 98.19 197 TRP A C 1
ATOM 1617 O O . TRP A 1 197 ? -13.403 -6.408 -4.840 1.00 98.19 197 TRP A O 1
ATOM 1627 N N . ILE A 1 198 ? -14.836 -7.787 -3.786 1.00 98.19 198 ILE A N 1
ATOM 1628 C CA . ILE A 1 198 ? -13.821 -8.691 -3.239 1.00 98.19 198 ILE A CA 1
ATOM 1629 C C . ILE A 1 198 ? -13.190 -9.503 -4.373 1.00 98.19 198 ILE A C 1
ATOM 1631 O O . ILE A 1 198 ? -11.965 -9.603 -4.443 1.00 98.19 198 ILE A O 1
ATOM 1635 N N . ASP A 1 199 ? -14.002 -10.039 -5.282 1.00 98.19 199 ASP A N 1
ATOM 1636 C CA . ASP A 1 199 ? -13.534 -10.868 -6.394 1.00 98.19 199 ASP A CA 1
ATOM 1637 C C . ASP A 1 199 ? -12.675 -10.064 -7.384 1.00 98.19 199 ASP A C 1
ATOM 1639 O O . ASP A 1 199 ? -11.597 -10.518 -7.784 1.00 98.19 199 ASP A O 1
ATOM 1643 N N . ASP A 1 200 ? -13.101 -8.845 -7.733 1.00 97.94 200 ASP A N 1
ATOM 1644 C CA . ASP A 1 200 ? -12.352 -7.931 -8.600 1.00 97.94 200 ASP A CA 1
ATOM 1645 C C . ASP A 1 200 ? -11.001 -7.550 -7.982 1.00 97.94 200 ASP A C 1
ATOM 1647 O O . ASP A 1 200 ? -9.961 -7.648 -8.645 1.00 97.94 200 ASP A O 1
ATOM 1651 N N . MET A 1 201 ? -10.995 -7.176 -6.697 1.00 98.31 201 MET A N 1
ATOM 1652 C CA . MET A 1 201 ? -9.765 -6.836 -5.979 1.00 98.31 201 MET A CA 1
ATOM 1653 C C . MET A 1 201 ? -8.828 -8.035 -5.845 1.00 98.31 201 MET A C 1
ATOM 1655 O O . MET A 1 201 ? -7.627 -7.904 -6.085 1.00 98.31 201 MET A O 1
ATOM 1659 N N . LYS A 1 202 ? -9.357 -9.225 -5.537 1.00 98.44 202 LYS A N 1
ATOM 1660 C CA . LYS A 1 202 ? -8.569 -10.460 -5.458 1.00 98.44 202 LYS A CA 1
ATOM 1661 C C . LYS A 1 202 ? -7.953 -10.819 -6.803 1.00 98.44 202 LYS A C 1
ATOM 1663 O O . LYS A 1 202 ? -6.774 -11.170 -6.851 1.00 98.44 202 LYS A O 1
ATOM 1668 N N . ARG A 1 203 ? -8.708 -10.697 -7.899 1.00 98.25 203 ARG A N 1
ATOM 1669 C CA . ARG A 1 203 ? -8.201 -10.926 -9.259 1.00 98.25 203 ARG A CA 1
ATOM 1670 C C . ARG A 1 203 ? -7.044 -9.979 -9.577 1.00 98.25 203 ARG A C 1
ATOM 1672 O O . ARG A 1 203 ? -5.992 -10.443 -10.017 1.00 98.25 203 ARG A O 1
ATOM 1679 N N . ALA A 1 204 ? -7.214 -8.680 -9.328 1.00 97.75 204 ALA A N 1
ATOM 1680 C CA . ALA A 1 204 ? -6.173 -7.687 -9.577 1.00 97.75 204 ALA A CA 1
ATOM 1681 C C . ALA A 1 204 ? -4.919 -7.950 -8.721 1.00 97.75 204 ALA A C 1
ATOM 1683 O O . ALA A 1 204 ? -3.810 -8.022 -9.253 1.00 97.75 204 ALA A O 1
ATOM 1684 N N . ASN A 1 205 ? -5.091 -8.193 -7.417 1.00 98.06 205 ASN A N 1
ATOM 1685 C CA . ASN A 1 205 ? -3.997 -8.519 -6.497 1.00 98.06 205 ASN A CA 1
ATOM 1686 C C . ASN A 1 205 ? -3.264 -9.815 -6.883 1.00 98.06 205 ASN A C 1
ATOM 1688 O O . ASN A 1 205 ? -2.036 -9.870 -6.817 1.00 98.06 205 ASN A O 1
ATOM 1692 N N . GLY A 1 206 ? -3.983 -10.839 -7.353 1.00 98.00 206 GLY A N 1
ATOM 1693 C CA . GLY A 1 206 ? -3.384 -12.082 -7.844 1.00 98.00 206 GLY A CA 1
ATOM 1694 C C . GLY A 1 206 ? -2.494 -11.851 -9.064 1.00 98.00 206 GLY A C 1
ATOM 1695 O O . GLY A 1 206 ? -1.367 -12.341 -9.109 1.00 98.00 206 GLY A O 1
ATOM 1696 N N . ARG A 1 207 ? -2.951 -11.033 -10.020 1.00 97.50 207 ARG A N 1
ATOM 1697 C CA . ARG A 1 207 ? -2.159 -10.678 -11.206 1.00 97.50 207 ARG A CA 1
ATOM 1698 C C . ARG A 1 207 ? -0.912 -9.867 -10.867 1.00 97.50 207 ARG A C 1
ATOM 1700 O O . ARG A 1 207 ? 0.142 -10.136 -11.441 1.00 97.50 207 ARG A O 1
ATOM 1707 N N . VAL A 1 208 ? -1.020 -8.910 -9.941 1.00 96.25 208 VAL A N 1
ATOM 1708 C CA . VAL A 1 208 ? 0.131 -8.160 -9.405 1.00 96.25 208 VAL A CA 1
ATOM 1709 C C . VAL A 1 208 ? 1.151 -9.137 -8.818 1.00 96.25 208 VAL A C 1
ATOM 1711 O O . VAL A 1 208 ? 2.309 -9.133 -9.231 1.00 96.25 208 VAL A O 1
ATOM 1714 N N . TRP A 1 209 ? 0.704 -10.041 -7.943 1.00 95.75 209 TRP A N 1
ATOM 1715 C CA . TRP A 1 209 ? 1.560 -11.040 -7.302 1.00 95.75 209 TRP A CA 1
ATOM 1716 C C . TRP A 1 209 ? 2.301 -11.923 -8.310 1.00 95.75 209 TRP A C 1
ATOM 1718 O O . TRP A 1 209 ? 3.502 -12.161 -8.169 1.00 95.75 209 TRP A O 1
ATOM 1728 N N . ASP A 1 210 ? 1.591 -12.423 -9.322 1.00 94.81 210 ASP A N 1
ATOM 1729 C CA . ASP A 1 210 ? 2.152 -13.338 -10.320 1.00 94.81 210 ASP A CA 1
ATOM 1730 C C . ASP A 1 210 ? 3.210 -12.653 -11.192 1.00 94.81 210 ASP A C 1
ATOM 1732 O O . ASP A 1 210 ? 4.220 -13.264 -11.552 1.00 94.81 210 ASP A O 1
ATOM 1736 N N . ARG A 1 211 ? 3.015 -11.367 -11.505 1.00 94.38 211 ARG A N 1
ATOM 1737 C CA . ARG A 1 211 ? 3.962 -10.589 -12.315 1.00 94.38 211 ARG A CA 1
ATOM 1738 C C . ARG A 1 211 ? 5.182 -10.144 -11.523 1.00 94.38 211 ARG A C 1
ATOM 1740 O O . ARG A 1 211 ? 6.295 -10.241 -12.037 1.00 94.38 211 ARG A O 1
ATOM 1747 N N . GLU A 1 212 ? 4.984 -9.736 -10.275 1.00 93.88 212 GLU A N 1
ATOM 1748 C CA . GLU A 1 212 ? 6.053 -9.290 -9.381 1.00 93.88 212 GLU A CA 1
ATOM 1749 C C . GLU A 1 212 ? 6.929 -10.449 -8.871 1.00 93.88 212 GLU A C 1
ATOM 1751 O O . GLU A 1 212 ? 8.068 -10.229 -8.464 1.00 93.88 212 GLU A O 1
ATOM 1756 N N . ALA A 1 213 ? 6.446 -11.698 -8.919 1.00 93.88 213 ALA A N 1
ATOM 1757 C CA . ALA A 1 213 ? 7.117 -12.850 -8.313 1.00 93.88 213 ALA A CA 1
ATOM 1758 C C . ALA A 1 213 ? 8.604 -12.988 -8.686 1.00 93.88 213 ALA A C 1
ATOM 1760 O O . ALA A 1 213 ? 9.418 -13.238 -7.801 1.00 93.88 213 ALA A O 1
ATOM 1761 N N . ALA A 1 214 ? 8.968 -12.802 -9.960 1.00 92.56 214 ALA A N 1
ATOM 1762 C CA . ALA A 1 214 ? 10.359 -12.920 -10.405 1.00 92.56 214 ALA A CA 1
ATOM 1763 C C . ALA A 1 214 ? 11.254 -11.800 -9.842 1.00 92.56 214 ALA A C 1
ATOM 1765 O O . ALA A 1 214 ? 12.371 -12.077 -9.408 1.00 92.56 214 ALA A O 1
ATOM 1766 N N . ILE A 1 215 ? 10.732 -10.569 -9.786 1.00 94.12 215 ILE A N 1
ATOM 1767 C CA . ILE A 1 215 ? 11.423 -9.400 -9.225 1.00 94.12 215 ILE A CA 1
ATOM 1768 C C . ILE A 1 215 ? 11.651 -9.636 -7.732 1.00 94.12 215 ILE A C 1
ATOM 1770 O O . ILE A 1 215 ? 12.790 -9.643 -7.269 1.00 94.12 215 ILE A O 1
ATOM 1774 N N . ARG A 1 216 ? 10.577 -9.945 -6.994 1.00 92.44 216 ARG A N 1
ATOM 1775 C CA . ARG A 1 216 ? 10.595 -10.211 -5.547 1.00 92.44 216 ARG A CA 1
ATOM 1776 C C . ARG A 1 216 ? 11.517 -11.366 -5.147 1.00 92.44 216 ARG A C 1
ATOM 1778 O O . ARG A 1 216 ? 12.017 -11.386 -4.031 1.00 92.44 216 ARG A O 1
ATOM 1785 N N . GLN A 1 217 ? 11.713 -12.348 -6.024 1.00 93.94 217 GLN A N 1
ATOM 1786 C CA . GLN A 1 217 ? 12.572 -13.509 -5.768 1.00 93.94 217 GLN A CA 1
ATOM 1787 C C . GLN A 1 217 ? 14.046 -13.289 -6.127 1.00 93.94 217 GLN A C 1
ATOM 1789 O O . GLN A 1 217 ? 14.828 -14.222 -5.959 1.00 93.94 217 GLN A O 1
ATOM 1794 N N . GLY A 1 218 ? 14.444 -12.117 -6.630 1.00 94.31 218 GLY A N 1
ATOM 1795 C CA . GLY A 1 218 ? 15.847 -11.903 -6.994 1.00 94.31 218 GLY A CA 1
ATOM 1796 C C . GLY A 1 218 ? 16.280 -12.655 -8.251 1.00 94.31 218 GLY A C 1
ATOM 1797 O O . GLY A 1 218 ? 17.427 -13.088 -8.345 1.00 94.31 218 GLY A O 1
ATOM 1798 N N . ARG A 1 219 ? 15.359 -12.899 -9.196 1.00 96.00 219 ARG A N 1
ATOM 1799 C CA . ARG A 1 219 ? 15.607 -13.766 -10.364 1.00 96.00 219 ARG A CA 1
ATOM 1800 C C . ARG A 1 219 ? 16.153 -13.013 -11.581 1.00 96.00 219 ARG A C 1
ATOM 1802 O O . ARG A 1 219 ? 16.096 -13.526 -12.696 1.00 96.00 219 ARG A O 1
ATOM 1809 N N . GLU A 1 220 ? 16.700 -11.814 -11.401 1.00 95.44 220 GLU A N 1
ATOM 1810 C CA . GLU A 1 220 ? 17.368 -11.044 -12.459 1.00 95.44 220 GLU A CA 1
ATOM 1811 C C . GLU A 1 220 ? 18.554 -11.788 -13.090 1.00 95.44 220 GLU A C 1
ATOM 1813 O O . GLU A 1 220 ? 18.798 -11.622 -14.281 1.00 95.44 220 GLU A O 1
ATOM 1818 N N . SER A 1 221 ? 19.242 -12.663 -12.350 1.00 95.06 221 SER A N 1
ATOM 1819 C CA . SER A 1 221 ? 20.311 -13.514 -12.897 1.00 95.06 221 SER A CA 1
ATOM 1820 C C . SER A 1 221 ? 19.798 -14.604 -13.845 1.00 95.06 221 SER A C 1
ATOM 1822 O O . SER A 1 221 ? 20.545 -15.068 -14.702 1.00 95.06 221 SER A O 1
ATOM 1824 N N . GLU A 1 222 ? 18.533 -15.007 -13.705 1.00 96.56 222 GLU A N 1
ATOM 1825 C CA . GLU A 1 222 ? 17.893 -16.033 -14.533 1.00 96.56 222 GLU A CA 1
ATOM 1826 C C . GLU A 1 222 ? 17.207 -15.428 -15.762 1.00 96.56 222 GLU A C 1
ATOM 1828 O O . GLU A 1 222 ? 17.327 -15.959 -16.863 1.00 96.56 222 GLU A O 1
ATOM 1833 N N . PHE A 1 223 ? 16.482 -14.323 -15.582 1.00 94.88 223 PHE A N 1
ATOM 1834 C CA . PHE A 1 223 ? 15.668 -13.722 -16.645 1.00 94.88 223 PHE A CA 1
ATOM 1835 C C . PHE A 1 223 ? 16.336 -12.536 -17.350 1.00 94.88 223 PHE A C 1
ATOM 1837 O O . PHE A 1 223 ? 15.900 -12.154 -18.434 1.00 94.88 223 PHE A O 1
ATOM 1844 N N . GLY A 1 224 ? 17.372 -11.945 -16.753 1.00 97.31 224 GLY A N 1
ATOM 1845 C CA . GLY A 1 224 ? 17.989 -10.711 -17.228 1.00 97.31 224 GLY A CA 1
ATOM 1846 C C . GLY A 1 224 ? 17.181 -9.454 -16.888 1.00 97.31 224 GLY A C 1
ATOM 1847 O O . GLY A 1 224 ? 15.975 -9.490 -16.631 1.00 97.31 224 GLY A O 1
ATOM 1848 N N . LEU A 1 225 ? 17.864 -8.308 -16.899 1.00 97.94 225 LEU A N 1
ATOM 1849 C CA . LEU A 1 225 ? 17.277 -7.007 -16.563 1.00 97.94 225 LEU A CA 1
ATOM 1850 C C . LEU A 1 225 ? 16.233 -6.546 -17.588 1.00 97.94 225 LEU A C 1
ATOM 1852 O O . LEU A 1 225 ? 15.239 -5.929 -17.216 1.00 97.94 225 LEU A O 1
ATOM 1856 N N . GLU A 1 226 ? 16.395 -6.886 -18.866 1.00 97.69 226 GLU A N 1
ATOM 1857 C CA . GLU A 1 226 ? 15.421 -6.519 -19.898 1.00 97.69 226 GLU A CA 1
ATOM 1858 C C . GLU A 1 226 ? 14.027 -7.118 -19.623 1.00 97.69 226 GLU A C 1
ATOM 1860 O O . GLU A 1 226 ? 13.017 -6.410 -19.647 1.00 97.69 226 GLU A O 1
ATOM 1865 N N . GLU A 1 227 ? 13.958 -8.406 -19.278 1.00 97.00 227 GLU A N 1
ATOM 1866 C CA . GLU A 1 227 ? 12.699 -9.065 -18.915 1.00 97.00 227 GLU A CA 1
ATOM 1867 C C . GLU A 1 227 ? 12.137 -8.533 -17.589 1.00 97.00 227 GLU A C 1
ATOM 1869 O O . GLU A 1 227 ? 10.919 -8.374 -17.457 1.00 97.00 227 GLU A O 1
ATOM 1874 N N . MET A 1 228 ? 12.998 -8.200 -16.619 1.00 97.25 228 MET A N 1
ATOM 1875 C CA . MET A 1 228 ? 12.569 -7.550 -15.374 1.00 97.25 228 MET A CA 1
ATOM 1876 C C . MET A 1 228 ? 11.910 -6.199 -15.651 1.00 97.25 228 MET A C 1
ATOM 1878 O O . MET A 1 228 ? 10.846 -5.904 -15.101 1.00 97.25 228 MET A O 1
ATOM 1882 N N . GLY A 1 229 ? 12.473 -5.406 -16.561 1.00 97.44 229 GLY A N 1
ATOM 1883 C CA . GLY A 1 229 ? 11.874 -4.148 -16.984 1.00 97.44 229 GLY A CA 1
ATOM 1884 C C . GLY A 1 229 ? 10.532 -4.326 -17.675 1.00 97.44 229 GLY A C 1
ATOM 1885 O O . GLY A 1 229 ? 9.565 -3.654 -17.314 1.00 97.44 229 GLY A O 1
ATOM 1886 N N . ARG A 1 230 ? 10.425 -5.284 -18.605 1.00 96.50 230 ARG A N 1
ATOM 1887 C CA . ARG A 1 230 ? 9.156 -5.605 -19.277 1.00 96.50 230 ARG A CA 1
ATOM 1888 C C . ARG A 1 230 ? 8.065 -5.970 -18.265 1.00 96.50 230 ARG A C 1
ATOM 1890 O O . ARG A 1 230 ? 6.968 -5.417 -18.320 1.00 96.50 230 ARG A O 1
ATOM 1897 N N . ARG A 1 231 ? 8.379 -6.838 -17.298 1.00 96.62 231 ARG A N 1
ATOM 1898 C CA . ARG A 1 231 ? 7.466 -7.222 -16.204 1.00 96.62 231 ARG A CA 1
ATOM 1899 C C . ARG A 1 231 ? 7.069 -6.047 -15.324 1.00 96.62 231 ARG A C 1
ATOM 1901 O O . ARG A 1 231 ? 5.928 -5.978 -14.884 1.00 96.62 231 ARG A O 1
ATOM 1908 N N . THR A 1 232 ? 7.991 -5.126 -15.081 1.00 96.94 232 THR A N 1
ATOM 1909 C CA . THR A 1 232 ? 7.756 -3.946 -14.243 1.00 96.94 232 THR A CA 1
ATOM 1910 C C . THR A 1 232 ? 6.788 -2.972 -14.908 1.00 96.94 232 THR A C 1
ATOM 1912 O O . THR A 1 232 ? 5.889 -2.444 -14.253 1.00 96.94 232 THR A O 1
ATOM 1915 N N . LEU A 1 233 ? 6.899 -2.785 -16.226 1.00 95.50 233 LEU A N 1
ATOM 1916 C CA . LEU A 1 233 ? 5.934 -1.996 -16.995 1.00 95.50 233 LEU A CA 1
ATOM 1917 C C . LEU A 1 233 ? 4.552 -2.669 -17.029 1.00 95.50 233 LEU A C 1
ATOM 1919 O O . LEU A 1 233 ? 3.550 -1.988 -16.828 1.00 95.50 233 LEU A O 1
ATOM 1923 N N . GLU A 1 234 ? 4.487 -3.996 -17.193 1.00 95.00 234 GLU A N 1
ATOM 1924 C CA . GLU A 1 234 ? 3.223 -4.744 -17.082 1.00 95.00 234 GLU A CA 1
ATOM 1925 C C . GLU A 1 234 ? 2.599 -4.620 -15.684 1.00 95.00 234 GLU A C 1
ATOM 1927 O O . GLU A 1 234 ? 1.390 -4.437 -15.555 1.00 95.00 234 GLU A O 1
ATOM 1932 N N . LEU A 1 235 ? 3.417 -4.708 -14.631 1.00 94.69 235 LEU A N 1
ATOM 1933 C CA . LEU A 1 235 ? 2.983 -4.554 -13.245 1.00 94.69 235 LEU A CA 1
ATOM 1934 C C . LEU A 1 235 ? 2.376 -3.168 -13.019 1.00 94.69 235 LEU A C 1
ATOM 1936 O O . LEU A 1 235 ? 1.283 -3.065 -12.465 1.00 94.69 235 LEU A O 1
ATOM 1940 N N . ARG A 1 236 ? 3.046 -2.111 -13.495 1.00 92.81 236 ARG A N 1
ATOM 1941 C CA . ARG A 1 236 ? 2.517 -0.741 -13.482 1.00 92.81 236 ARG A CA 1
ATOM 1942 C C . ARG A 1 236 ? 1.153 -0.672 -14.171 1.00 92.81 236 ARG A C 1
ATOM 1944 O O . ARG A 1 236 ? 0.235 -0.068 -13.620 1.00 92.81 236 ARG A O 1
ATOM 1951 N N . ASP A 1 237 ? 1.007 -1.290 -15.340 1.00 92.44 237 ASP A N 1
ATOM 1952 C CA . ASP A 1 237 ? -0.244 -1.238 -16.102 1.00 92.44 237 ASP A CA 1
ATOM 1953 C C . ASP A 1 237 ? -1.383 -1.957 -15.371 1.00 92.44 237 ASP A C 1
ATOM 1955 O O . ASP A 1 237 ? -2.468 -1.394 -15.245 1.00 92.44 237 ASP A O 1
ATOM 1959 N N . ILE A 1 238 ? -1.125 -3.126 -14.774 1.00 94.31 238 ILE A N 1
ATOM 1960 C CA . ILE A 1 238 ? -2.105 -3.833 -13.929 1.00 94.31 238 ILE A CA 1
ATOM 1961 C C . ILE A 1 238 ? -2.509 -2.968 -12.726 1.00 94.31 238 ILE A C 1
ATOM 1963 O O . ILE A 1 238 ? -3.693 -2.871 -12.394 1.00 94.31 238 ILE A O 1
ATOM 1967 N N . GLN A 1 239 ? -1.547 -2.307 -12.075 1.00 92.25 239 GLN A N 1
ATOM 1968 C CA . GLN A 1 239 ? -1.838 -1.410 -10.956 1.00 92.25 239 GLN A CA 1
ATOM 1969 C C . GLN A 1 239 ? -2.769 -0.269 -11.394 1.00 92.25 239 GLN A C 1
ATOM 1971 O O . GLN A 1 239 ? -3.784 -0.022 -10.742 1.00 92.25 239 GLN A O 1
ATOM 1976 N N . MET A 1 240 ? -2.447 0.398 -12.507 1.00 90.00 240 MET A N 1
ATOM 1977 C CA . MET A 1 240 ? -3.178 1.565 -13.012 1.00 90.00 240 MET A CA 1
ATOM 1978 C C . MET A 1 240 ? -4.550 1.231 -13.604 1.00 90.00 240 MET A C 1
ATOM 1980 O O . MET A 1 240 ? -5.480 2.016 -13.441 1.00 90.00 240 MET A O 1
ATOM 1984 N N . GLN A 1 241 ? -4.678 0.103 -14.301 1.00 92.94 241 GLN A N 1
ATOM 1985 C CA . GLN A 1 241 ? -5.872 -0.227 -15.084 1.00 92.94 241 GLN A CA 1
ATOM 1986 C C . GLN A 1 241 ? -6.831 -1.171 -14.361 1.00 92.94 241 GLN A C 1
ATOM 1988 O O . GLN A 1 241 ? -8.002 -1.235 -14.725 1.00 92.94 241 GLN A O 1
ATOM 1993 N N . GLU A 1 242 ? -6.366 -1.897 -13.342 1.00 94.94 242 GLU A N 1
ATOM 1994 C CA . GLU A 1 242 ? -7.181 -2.922 -12.683 1.00 94.94 242 GLU A CA 1
ATOM 1995 C C . GLU A 1 242 ? -7.284 -2.696 -11.182 1.00 94.94 242 GLU A C 1
ATOM 1997 O O . GLU A 1 242 ? -8.381 -2.482 -10.670 1.00 94.94 242 GLU A O 1
ATOM 2002 N N . ARG A 1 243 ? -6.155 -2.707 -10.464 1.00 95.19 243 ARG A N 1
ATOM 2003 C CA . ARG A 1 243 ? -6.184 -2.696 -8.995 1.00 95.19 243 ARG A CA 1
ATOM 2004 C C . ARG A 1 243 ? -6.687 -1.367 -8.434 1.00 95.19 243 ARG A C 1
ATOM 2006 O O . ARG A 1 243 ? -7.526 -1.363 -7.538 1.00 95.19 243 ARG A O 1
ATOM 2013 N N . ILE A 1 244 ? -6.197 -0.241 -8.957 1.00 93.56 244 ILE A N 1
ATOM 2014 C CA . ILE A 1 244 ? -6.641 1.089 -8.517 1.00 93.56 244 ILE A CA 1
ATOM 2015 C C . ILE A 1 244 ? -8.114 1.326 -8.876 1.00 93.56 244 ILE A C 1
ATOM 2017 O O . ILE A 1 244 ? -8.862 1.714 -7.980 1.00 93.56 244 ILE A O 1
ATOM 2021 N N . PRO A 1 245 ? -8.581 1.054 -10.111 1.00 95.06 245 PRO A N 1
ATOM 2022 C CA . PRO A 1 245 ? -10.002 1.152 -10.432 1.00 95.06 245 PRO A CA 1
ATOM 2023 C C . PRO A 1 245 ? -10.894 0.266 -9.562 1.00 95.06 245 PRO A C 1
ATOM 2025 O O . PRO A 1 245 ? -11.903 0.755 -9.062 1.00 95.06 245 PRO A O 1
ATOM 2028 N N . ALA A 1 246 ? -10.516 -0.991 -9.309 1.00 96.69 246 ALA A N 1
ATOM 2029 C CA . ALA A 1 246 ? -11.282 -1.878 -8.433 1.00 96.69 246 ALA A CA 1
ATOM 2030 C C . ALA A 1 246 ? -11.371 -1.327 -6.996 1.00 96.69 246 ALA A C 1
ATOM 2032 O O . ALA A 1 246 ? -12.445 -1.325 -6.397 1.00 96.69 246 ALA A O 1
ATOM 2033 N N . LYS A 1 247 ? -10.278 -0.761 -6.470 1.00 94.94 247 LYS A N 1
ATOM 2034 C CA . LYS A 1 247 ? -10.244 -0.130 -5.143 1.00 94.94 247 LYS A CA 1
ATOM 2035 C C . LYS A 1 247 ? -11.096 1.141 -5.096 1.00 94.94 247 LYS A C 1
ATOM 2037 O O . LYS A 1 247 ? -11.901 1.324 -4.184 1.00 94.94 247 LYS A O 1
ATOM 2042 N N . ASN A 1 248 ? -10.954 2.013 -6.091 1.00 95.06 248 ASN A N 1
ATOM 2043 C CA . ASN A 1 248 ? -11.686 3.277 -6.154 1.00 95.06 248 ASN A CA 1
ATOM 2044 C C . ASN A 1 248 ? -13.177 3.075 -6.418 1.00 95.06 248 ASN A C 1
ATOM 2046 O O . ASN A 1 248 ? -13.976 3.853 -5.909 1.00 95.06 248 ASN A O 1
ATOM 2050 N N . ARG A 1 249 ? -13.565 2.015 -7.136 1.00 96.31 249 ARG A N 1
ATOM 2051 C CA . ARG A 1 249 ? -14.967 1.619 -7.310 1.00 96.31 249 ARG A CA 1
ATOM 2052 C C . ARG A 1 249 ? -15.660 1.453 -5.958 1.00 96.31 249 ARG A C 1
ATOM 2054 O O . ARG A 1 249 ? -16.704 2.056 -5.744 1.00 96.31 249 ARG A O 1
ATOM 2061 N N . VAL A 1 250 ? -15.034 0.732 -5.024 1.00 96.25 250 VAL A N 1
ATOM 2062 C CA . VAL A 1 250 ? -15.554 0.573 -3.654 1.00 96.25 250 VAL A CA 1
ATOM 2063 C C . VAL A 1 250 ? -15.696 1.928 -2.967 1.00 96.25 250 VAL A C 1
ATOM 2065 O O . VAL A 1 250 ? -16.749 2.228 -2.418 1.00 96.25 250 VAL A O 1
ATOM 2068 N N . ALA A 1 251 ? -14.648 2.758 -3.006 1.00 93.44 251 ALA A N 1
ATOM 2069 C CA . ALA A 1 251 ? -14.652 4.070 -2.361 1.00 93.44 251 ALA A CA 1
ATOM 2070 C C . ALA A 1 251 ? -15.777 4.977 -2.890 1.00 93.44 251 ALA A C 1
ATOM 2072 O O . ALA A 1 251 ? -16.469 5.620 -2.106 1.00 93.44 251 ALA A O 1
ATOM 2073 N N . ILE A 1 252 ? -15.982 4.998 -4.208 1.00 93.62 252 ILE A N 1
ATOM 2074 C CA . ILE A 1 252 ? -17.003 5.813 -4.870 1.00 93.62 252 ILE A CA 1
ATOM 2075 C C . ILE A 1 252 ? -18.409 5.301 -4.542 1.00 93.62 252 ILE A C 1
ATOM 2077 O O . ILE A 1 252 ? -19.266 6.097 -4.166 1.00 93.62 252 ILE A O 1
ATOM 2081 N N . GLU A 1 253 ? -18.652 3.992 -4.656 1.00 94.88 253 GLU A N 1
ATOM 2082 C CA . GLU A 1 253 ? -19.987 3.411 -4.459 1.00 94.88 253 GLU A CA 1
ATOM 2083 C C . GLU A 1 253 ? -20.498 3.564 -3.017 1.00 94.88 253 GLU A C 1
ATOM 2085 O O . GLU A 1 253 ? -21.701 3.710 -2.820 1.00 94.88 253 GLU A O 1
ATOM 2090 N N . ILE A 1 254 ? -19.604 3.601 -2.019 1.00 90.81 254 ILE A N 1
ATOM 2091 C CA . ILE A 1 254 ? -19.975 3.846 -0.612 1.00 90.81 254 ILE A CA 1
ATOM 2092 C C . ILE A 1 254 ? -19.927 5.329 -0.210 1.00 90.81 254 ILE A C 1
ATOM 2094 O O . ILE A 1 254 ? -20.138 5.649 0.957 1.00 90.81 254 ILE A O 1
ATOM 2098 N N . GLY A 1 255 ? -19.594 6.236 -1.136 1.00 90.06 255 GLY A N 1
ATOM 2099 C CA . GLY A 1 255 ? -19.465 7.667 -0.844 1.00 90.06 255 GLY A CA 1
ATOM 2100 C C . GLY A 1 255 ? -18.328 8.005 0.129 1.00 90.06 255 GLY A C 1
ATOM 2101 O O . GLY A 1 255 ? -18.469 8.909 0.953 1.00 90.06 255 GLY A O 1
ATOM 2102 N N . ALA A 1 256 ? -17.209 7.278 0.069 1.00 88.88 256 ALA A N 1
ATOM 2103 C CA . ALA A 1 256 ? -16.057 7.522 0.930 1.00 88.88 256 ALA A CA 1
ATOM 2104 C C . ALA A 1 256 ? -15.488 8.944 0.721 1.00 88.88 256 ALA A C 1
ATOM 2106 O O . ALA A 1 256 ? -15.450 9.441 -0.406 1.00 88.88 256 ALA A O 1
ATOM 2107 N N . PRO A 1 257 ? -14.975 9.600 1.782 1.00 85.69 257 PRO A N 1
ATOM 2108 C CA . PRO A 1 257 ? -14.476 10.977 1.701 1.00 85.69 257 PRO A CA 1
ATOM 2109 C C . PRO A 1 257 ? -13.167 11.113 0.908 1.00 85.69 257 PRO A C 1
ATOM 2111 O O . PRO A 1 257 ? -12.736 12.230 0.620 1.00 85.69 257 PRO A O 1
ATOM 2114 N N . PHE A 1 258 ? -12.517 9.998 0.585 1.00 90.56 258 PHE A N 1
ATOM 2115 C CA . PHE A 1 258 ? -11.318 9.934 -0.237 1.00 90.56 258 PHE A CA 1
ATOM 2116 C C . PHE A 1 258 ? -11.230 8.585 -0.952 1.00 90.56 258 PHE A C 1
ATOM 2118 O O . PHE A 1 258 ? -11.881 7.606 -0.576 1.00 90.56 258 PHE A O 1
ATOM 2125 N N . PHE A 1 259 ? -10.381 8.550 -1.970 1.00 90.81 259 PHE A N 1
ATOM 2126 C CA . PHE A 1 259 ? -10.045 7.378 -2.769 1.00 90.81 259 PHE A CA 1
ATOM 2127 C C . PHE A 1 259 ? -8.566 7.439 -3.181 1.00 90.81 259 PHE A C 1
ATOM 2129 O O . PHE A 1 259 ? -7.912 8.474 -3.028 1.00 90.81 259 PHE A O 1
ATOM 2136 N N . GLU A 1 260 ? -8.029 6.342 -3.720 1.00 88.88 260 GLU A N 1
ATOM 2137 C CA . GLU A 1 260 ? -6.630 6.273 -4.145 1.00 88.88 260 GLU A CA 1
ATOM 2138 C C . GLU A 1 260 ? -6.389 7.216 -5.330 1.00 88.88 260 GLU A C 1
ATOM 2140 O O . GLU A 1 260 ? -6.847 6.975 -6.450 1.00 88.88 260 GLU A O 1
ATOM 2145 N N . VAL A 1 261 ? -5.608 8.267 -5.089 1.00 84.94 261 VAL A N 1
ATOM 2146 C CA . VAL A 1 261 ? -5.085 9.145 -6.139 1.00 84.94 261 VAL A CA 1
ATOM 2147 C C . VAL A 1 261 ? -3.687 8.671 -6.535 1.00 84.94 261 VAL A C 1
ATOM 2149 O O . VAL A 1 261 ? -2.795 8.537 -5.686 1.00 84.94 261 VAL A O 1
ATOM 2152 N N . LYS A 1 262 ? -3.478 8.448 -7.835 1.00 74.69 262 LYS A N 1
ATOM 2153 C CA . LYS A 1 262 ? -2.152 8.278 -8.438 1.00 74.69 262 LYS A CA 1
ATOM 2154 C C . LYS A 1 262 ? -1.947 9.337 -9.510 1.00 74.69 262 LYS A C 1
ATOM 2156 O O . LYS A 1 262 ? -2.861 9.633 -10.275 1.00 74.69 262 LYS A O 1
ATOM 2161 N N . THR A 1 263 ? -0.724 9.854 -9.593 1.00 66.12 263 THR A N 1
ATOM 2162 C CA . THR A 1 263 ? -0.305 10.695 -10.714 1.00 66.12 263 THR A CA 1
ATOM 2163 C C . THR A 1 263 ? -0.411 9.866 -11.999 1.00 66.12 263 THR A C 1
ATOM 2165 O O . THR A 1 263 ? 0.129 8.752 -12.025 1.00 66.12 263 THR A O 1
ATOM 2168 N N . PRO A 1 264 ? -1.079 10.360 -13.053 1.00 59.91 264 PRO A N 1
ATOM 2169 C CA . PRO A 1 264 ? -1.123 9.673 -14.336 1.00 59.91 264 PRO A CA 1
ATOM 2170 C C . PRO A 1 264 ? 0.291 9.392 -14.848 1.00 59.91 264 PRO A C 1
ATOM 2172 O O . PRO A 1 264 ? 1.217 10.176 -14.625 1.00 59.91 264 PRO A O 1
ATOM 2175 N N . ALA A 1 265 ? 0.470 8.279 -15.557 1.00 55.16 265 ALA A N 1
ATOM 2176 C CA . ALA A 1 265 ? 1.667 8.116 -16.365 1.00 55.16 265 ALA A CA 1
ATOM 2177 C C . ALA A 1 265 ? 1.625 9.163 -17.480 1.00 55.16 265 ALA A C 1
ATOM 2179 O O . ALA A 1 265 ? 0.647 9.242 -18.224 1.00 55.16 265 ALA A O 1
ATOM 2180 N N . ASN A 1 266 ? 2.671 9.983 -17.584 1.00 52.28 266 ASN A N 1
ATOM 2181 C CA . ASN A 1 266 ? 2.786 10.925 -18.686 1.00 52.28 266 ASN A CA 1
ATOM 2182 C C . ASN A 1 266 ? 3.009 10.117 -19.969 1.00 52.28 266 ASN A C 1
ATOM 2184 O O . ASN A 1 266 ? 4.113 9.635 -20.231 1.00 52.28 266 ASN A O 1
ATOM 2188 N N . HIS A 1 267 ? 1.944 9.907 -20.739 1.00 42.81 267 HIS A N 1
ATOM 2189 C CA . HIS A 1 267 ? 2.002 9.174 -22.002 1.00 42.81 267 HIS A CA 1
ATOM 2190 C C . HIS A 1 267 ? 2.298 10.064 -23.220 1.00 42.81 267 HIS A C 1
ATOM 2192 O O . HIS A 1 267 ? 2.428 9.528 -24.318 1.00 42.81 267 HIS A O 1
ATOM 2198 N N . GLU A 1 268 ? 2.491 11.370 -23.025 1.00 35.94 268 GLU A N 1
ATOM 2199 C CA . GLU A 1 268 ? 2.816 12.363 -24.061 1.00 35.94 268 GLU A CA 1
ATOM 2200 C C . GLU A 1 268 ? 3.877 13.326 -23.485 1.00 35.94 268 GLU A C 1
ATOM 2202 O O . GLU A 1 268 ? 3.872 13.601 -22.282 1.00 35.94 268 GLU A O 1
ATOM 2207 N N . SER A 1 269 ? 4.881 13.816 -24.212 1.00 38.34 269 SER A N 1
ATOM 2208 C CA . SER A 1 269 ? 5.098 14.009 -25.657 1.00 38.34 269 SER A CA 1
ATOM 2209 C C . SER A 1 269 ? 6.450 13.467 -26.129 1.00 38.34 269 SER A C 1
ATOM 2211 O O . SER A 1 269 ? 7.441 13.736 -25.408 1.00 38.34 269 SER A O 1
#

pLDDT: mean 84.73, std 17.98, range [29.95, 98.44]